Protein AF-A0A2M7KJ02-F1 (afdb_monomer)

Solvent-accessible surface area (backbone atoms only — not comparable to full-atom values): 14820 Å² total; per-residue (Å²): 145,83,89,90,84,85,88,83,85,82,84,80,84,80,79,87,80,79,81,78,66,87,61,69,80,56,59,60,41,65,36,16,10,30,28,41,65,51,100,76,66,34,36,31,39,36,6,25,38,42,59,30,32,36,27,66,93,54,34,72,84,46,53,96,39,59,76,37,46,28,24,31,36,28,73,34,45,45,47,73,47,88,74,60,51,22,19,35,69,39,68,44,86,72,50,67,31,52,75,44,65,95,39,89,84,61,70,60,80,44,54,47,41,44,48,40,76,58,56,56,75,68,32,60,35,27,36,36,39,35,44,32,25,75,31,92,55,72,44,66,46,54,26,54,35,35,9,57,34,31,34,32,64,38,93,64,82,64,54,99,69,48,38,46,75,47,48,44,48,71,78,37,61,68,47,30,32,26,37,80,89,76,76,39,58,40,29,61,52,74,54,72,57,96,92,40,61,36,35,40,35,44,46,76,92,59,39,50,58,68,56,51,76,28,46,53,72,32,70,50,78,48,55,39,38,47,49,55,60,60,46,48,38,39,34,38,40,15,33,44,33,31,52,78,26,14,36,46,44,61,29,49,72,35,39,32,36,29,38,93,84,46,24,17,36,79,43,81,75,74,83,126

Secondary structure (DSSP, 8-state):
---SSSSSSSSSSSSS-----------SEEEEEEEEE-TT--EEEEETTEEEEE-TTTGGGGGGGTT-EEEEEEEEEE-SSSSS-EEEEEEEEEEEPPP-TT-TT---TTEEEEEEE-S-TTSPPEEEEEEEE-SSS-EEEETTSEEEEEEEE--SPPPTT-S--SSEEEEE-S--SEETTTTEE--EEEEEETTEEEEEE--GGGPPPSEEEE-TT-EEEEEEEEE--SEEEEEEEEEE--TTT--EEEPPPEEEEE-TTS-EEE------

Mean predicted aligned error: 7.29 Å

Sequence (272 aa):
MRNYRRILTATLALGAAATLSYAGLRGPGKCCGVVIFDRWDACLLYSGVYVMYVSEGIKDALRDHAGEAVQIDATEVYQPLNPGEGLIKRFTYLGPAPAAANRDYLRLTGLTITCRAAFEDGARPAVLLEVANTDDSETEVFTEELAPTLLTRDATPPSPTACWDGPSYALITRQGFWNGADESPRWQGKGVANGKTFSWTLGQENALPRSFRLKPGEQRQVRLHFDLPPGEYDFLCGYGGGCHEGTCVPSNLVAFDVDEAARGKATPNRRA

pLDDT: mean 88.33, std 16.18, range [34.59, 98.5]

Radius of gyration: 20.37 Å; Cα contacts (8 Å, |Δi|>4): 696; chains: 1; bounding box: 53×76×46 Å

Nearest PDB structures (foldseek):
  6ezs-assembly1_A  TM=4.050E-01  e=7.858E-03  Vibrio harveyi
  6ezt-assembly1_A  TM=3.907E-01  e=1.029E-02  Vibrio harveyi
  4jo5-assembly1_A  TM=2.989E-01  e=1.421E-02  Acetivibrio thermocellus YS
  3zqx-assembly1_A  TM=4.508E-01  e=6.875E-01  Acetivibrio thermocellus
  4c8x-assembly4_D  TM=4.630E-01  e=1.813E+00  Acetivibrio thermocellus ATCC 27405

Structure (mmCIF, N/CA/C/O backbone):
data_AF-A0A2M7KJ02-F1
#
_entry.id   AF-A0A2M7KJ02-F1
#
loop_
_atom_site.group_PDB
_atom_site.id
_atom_site.type_symbol
_atom_site.label_atom_id
_atom_site.label_alt_id
_atom_site.label_comp_id
_atom_site.label_asym_id
_atom_site.label_entity_id
_atom_site.label_seq_id
_atom_site.pdbx_PDB_ins_code
_atom_site.Cartn_x
_atom_site.Cartn_y
_atom_site.Cartn_z
_atom_site.occupancy
_atom_site.B_iso_or_equiv
_atom_site.auth_seq_id
_atom_site.auth_comp_id
_atom_site.auth_asym_id
_atom_site.auth_atom_id
_atom_site.pdbx_PDB_model_num
ATOM 1 N N . MET A 1 1 ? 30.962 57.636 2.009 1.00 50.47 1 MET A N 1
ATOM 2 C CA . MET A 1 1 ? 30.063 56.605 1.432 1.00 50.47 1 MET A CA 1
ATOM 3 C C . MET A 1 1 ? 30.845 55.374 0.960 1.00 50.47 1 MET A C 1
ATOM 5 O O . MET A 1 1 ? 30.920 55.073 -0.221 1.00 50.47 1 MET A O 1
ATOM 9 N N . ARG A 1 2 ? 31.459 54.655 1.896 1.00 48.91 2 ARG A N 1
ATOM 10 C CA . ARG A 1 2 ? 32.131 53.356 1.734 1.00 48.91 2 ARG A CA 1
ATOM 11 C C . ARG A 1 2 ? 31.996 52.748 3.127 1.00 48.91 2 ARG A C 1
ATOM 13 O O . ARG A 1 2 ? 32.402 53.451 4.040 1.00 48.91 2 ARG A O 1
ATOM 20 N N . ASN A 1 3 ? 31.327 51.597 3.277 1.00 49.94 3 ASN A N 1
ATOM 21 C CA . ASN A 1 3 ? 31.172 50.764 4.503 1.00 49.94 3 ASN A CA 1
ATOM 22 C C . ASN A 1 3 ? 29.749 50.201 4.751 1.00 49.94 3 ASN A C 1
ATOM 24 O O . ASN A 1 3 ? 29.427 49.863 5.878 1.00 49.94 3 ASN A O 1
ATOM 28 N N . TYR A 1 4 ? 28.908 50.016 3.723 1.00 48.34 4 TYR A N 1
ATOM 29 C CA . TYR A 1 4 ? 27.593 49.346 3.872 1.00 48.34 4 TYR A CA 1
ATOM 30 C C . TYR A 1 4 ? 27.396 48.130 2.943 1.00 48.34 4 TYR A C 1
ATOM 32 O O . TYR A 1 4 ? 26.281 47.802 2.559 1.00 48.34 4 TYR A O 1
ATOM 40 N N . ARG A 1 5 ? 28.477 47.449 2.535 1.00 46.25 5 ARG A N 1
ATOM 41 C CA . ARG A 1 5 ? 28.403 46.317 1.579 1.00 46.25 5 ARG A CA 1
ATOM 42 C C . ARG A 1 5 ? 29.083 45.019 2.033 1.00 46.25 5 ARG A C 1
ATOM 44 O O . ARG A 1 5 ? 29.352 44.161 1.206 1.00 46.25 5 ARG A O 1
ATOM 51 N N . ARG A 1 6 ? 29.373 44.857 3.328 1.00 45.88 6 ARG A N 1
ATOM 52 C CA . ARG A 1 6 ? 30.058 43.654 3.856 1.00 45.88 6 ARG A CA 1
ATOM 53 C C . ARG A 1 6 ? 29.366 42.982 5.051 1.00 45.88 6 ARG A C 1
ATOM 55 O O . ARG A 1 6 ? 30.007 42.226 5.763 1.00 45.88 6 ARG A O 1
ATOM 62 N N . ILE A 1 7 ? 28.069 43.227 5.257 1.00 48.44 7 ILE A N 1
ATOM 63 C CA . ILE A 1 7 ? 27.270 42.580 6.322 1.00 48.44 7 ILE A CA 1
ATOM 64 C C . ILE A 1 7 ? 25.958 42.021 5.742 1.00 48.44 7 ILE A C 1
ATOM 66 O O . ILE A 1 7 ? 24.893 42.154 6.325 1.00 48.44 7 ILE A O 1
ATOM 70 N N . LEU A 1 8 ? 26.004 41.444 4.538 1.00 45.75 8 LEU A N 1
ATOM 71 C CA . LEU A 1 8 ? 24.824 40.802 3.936 1.00 45.75 8 LEU A CA 1
ATOM 72 C C . LEU A 1 8 ? 25.158 39.471 3.248 1.00 45.75 8 LEU A C 1
ATOM 74 O O . LEU A 1 8 ? 24.491 39.054 2.310 1.00 45.75 8 LEU A O 1
ATOM 78 N N . THR A 1 9 ? 26.233 38.813 3.684 1.00 44.53 9 THR A N 1
ATOM 79 C CA . THR A 1 9 ? 26.714 37.553 3.084 1.00 44.53 9 THR A CA 1
ATOM 80 C C . THR A 1 9 ? 27.147 36.543 4.150 1.00 44.53 9 THR A C 1
ATOM 82 O O . THR A 1 9 ? 28.012 35.712 3.910 1.00 44.53 9 THR A O 1
ATOM 85 N N . ALA A 1 10 ? 26.563 36.628 5.350 1.00 42.44 10 ALA A N 1
ATOM 86 C CA . ALA A 1 10 ? 26.810 35.687 6.448 1.00 42.44 10 ALA A CA 1
ATOM 87 C C . ALA A 1 10 ? 25.532 35.341 7.242 1.00 42.44 10 ALA A C 1
ATOM 89 O O . ALA A 1 10 ? 25.601 34.922 8.391 1.00 42.44 10 ALA A O 1
ATOM 90 N N . THR A 1 11 ? 24.354 35.514 6.633 1.00 41.84 11 THR A N 1
ATOM 91 C CA . THR A 1 11 ? 23.051 35.149 7.232 1.00 41.84 11 THR A CA 1
ATOM 92 C C . THR A 1 11 ? 22.171 34.388 6.236 1.00 41.84 11 THR A C 1
ATOM 94 O O . THR A 1 11 ? 20.953 34.411 6.322 1.00 41.84 11 THR A O 1
ATOM 97 N N . LEU A 1 12 ? 22.796 33.723 5.256 1.00 40.91 12 LEU A N 1
ATOM 98 C CA . LEU A 1 12 ? 22.116 32.873 4.269 1.00 40.91 12 LEU A CA 1
ATOM 99 C C . LEU A 1 12 ? 22.654 31.430 4.253 1.00 40.91 12 LEU A C 1
ATOM 101 O O . LEU A 1 12 ? 22.382 30.681 3.324 1.00 40.91 12 LEU A O 1
ATOM 105 N N . ALA A 1 13 ? 23.430 31.044 5.271 1.00 40.72 13 ALA A N 1
ATOM 106 C CA . ALA A 1 13 ? 24.038 29.713 5.389 1.00 40.72 13 ALA A CA 1
ATOM 107 C C . ALA A 1 13 ? 23.508 28.896 6.589 1.00 40.72 13 ALA A C 1
ATOM 109 O O . ALA A 1 13 ? 24.003 27.808 6.850 1.00 40.72 13 ALA A O 1
ATOM 110 N N . LEU A 1 14 ? 22.493 29.398 7.306 1.00 39.47 14 LEU A N 1
ATOM 111 C CA . LEU A 1 14 ? 21.877 28.736 8.471 1.00 39.47 14 LEU A CA 1
ATOM 112 C C . LEU A 1 14 ? 20.349 28.562 8.336 1.00 39.47 14 LEU A C 1
ATOM 114 O O . LEU A 1 14 ? 19.644 28.441 9.328 1.00 39.47 14 LEU A O 1
ATOM 118 N N . GLY A 1 15 ? 19.826 28.560 7.107 1.00 34.84 15 GLY A N 1
ATOM 119 C CA . GLY A 1 15 ? 18.400 28.326 6.823 1.00 34.84 15 GLY A CA 1
ATOM 120 C C . GLY A 1 15 ? 18.090 26.966 6.189 1.00 34.84 15 GLY A C 1
ATOM 121 O O . GLY A 1 15 ? 16.947 26.717 5.832 1.00 34.84 15 GLY A O 1
ATOM 122 N N . ALA A 1 16 ? 19.092 26.099 6.016 1.00 38.03 16 ALA A N 1
ATOM 123 C CA . ALA A 1 16 ? 18.953 24.789 5.368 1.00 38.03 16 ALA A CA 1
ATOM 124 C C . ALA A 1 16 ? 18.984 23.619 6.370 1.00 38.03 16 ALA A C 1
ATOM 126 O O . ALA A 1 16 ? 19.364 22.505 6.024 1.00 38.03 16 ALA A O 1
ATOM 127 N N . ALA A 1 17 ? 18.611 23.871 7.625 1.00 44.12 17 ALA A N 1
ATOM 128 C CA . ALA A 1 17 ? 18.499 22.853 8.659 1.00 44.12 17 ALA A CA 1
ATOM 129 C C . ALA A 1 17 ? 17.119 22.952 9.314 1.00 44.12 17 ALA A C 1
ATOM 131 O O . ALA A 1 17 ? 16.967 23.656 10.304 1.00 44.12 17 ALA A O 1
ATOM 132 N N . ALA A 1 18 ? 16.127 22.297 8.703 1.00 37.69 18 ALA A N 1
ATOM 133 C CA . ALA A 1 18 ? 15.008 21.612 9.366 1.00 37.69 18 ALA A CA 1
ATOM 134 C C . ALA A 1 18 ? 13.878 21.318 8.365 1.00 37.69 18 ALA A C 1
ATOM 136 O O . ALA A 1 18 ? 12.770 21.827 8.477 1.00 37.69 18 ALA A O 1
ATOM 137 N N . THR A 1 19 ? 14.129 20.426 7.412 1.00 35.59 19 THR A N 1
ATOM 138 C CA . THR A 1 19 ? 13.086 19.478 7.006 1.00 35.59 19 THR A CA 1
ATOM 139 C C . THR A 1 19 ? 13.564 18.096 7.420 1.00 35.59 19 THR A C 1
ATOM 141 O O . THR A 1 19 ? 13.889 17.241 6.603 1.00 35.59 19 THR A O 1
ATOM 144 N N . LEU A 1 20 ? 13.642 17.874 8.737 1.00 34.59 20 LEU A N 1
ATOM 145 C CA . LEU A 1 20 ? 13.672 16.521 9.288 1.00 34.59 20 LEU A CA 1
ATOM 146 C C . LEU A 1 20 ? 12.288 15.902 9.047 1.00 34.59 20 LEU A C 1
ATOM 148 O O . LEU A 1 20 ? 11.501 15.707 9.964 1.00 34.59 20 LEU A O 1
ATOM 152 N N . SER A 1 21 ? 11.981 15.588 7.788 1.00 36.78 21 SER A N 1
ATOM 153 C CA . SER A 1 21 ? 11.202 14.383 7.545 1.00 36.78 21 SER A CA 1
ATOM 154 C C . SER A 1 21 ? 12.022 13.274 8.191 1.00 36.78 21 SER A C 1
ATOM 156 O O . SER A 1 21 ? 13.203 13.142 7.864 1.00 36.78 21 SER A O 1
ATOM 158 N N . TYR A 1 22 ? 11.455 12.547 9.153 1.00 40.25 22 TYR A N 1
ATOM 159 C CA . TYR A 1 22 ? 12.058 11.341 9.717 1.00 40.25 22 TYR A CA 1
ATOM 160 C C . TYR A 1 22 ? 12.188 10.298 8.592 1.00 40.25 22 TYR A C 1
ATOM 162 O O . TYR A 1 22 ? 11.416 9.353 8.471 1.00 40.25 22 TYR A O 1
ATOM 170 N N . ALA A 1 23 ? 13.158 10.503 7.704 1.00 47.31 23 ALA A N 1
ATOM 171 C CA . ALA A 1 23 ? 13.601 9.560 6.702 1.00 47.31 23 ALA A CA 1
ATOM 172 C C . ALA A 1 23 ? 14.439 8.520 7.446 1.00 47.31 23 ALA A C 1
ATOM 174 O O . ALA A 1 23 ? 15.670 8.576 7.463 1.00 47.31 23 ALA A O 1
ATOM 175 N N . GLY A 1 24 ? 13.745 7.637 8.168 1.00 59.75 24 GLY A N 1
ATOM 176 C CA . GLY A 1 24 ? 14.374 6.541 8.885 1.00 59.75 24 GLY A CA 1
ATOM 177 C C . GLY A 1 24 ? 15.156 5.686 7.896 1.00 59.75 24 GLY A C 1
ATOM 178 O O . GLY A 1 24 ? 14.569 5.129 6.962 1.00 59.75 24 GLY A O 1
ATOM 179 N N . LEU A 1 25 ? 16.474 5.612 8.100 1.00 68.62 25 LEU A N 1
ATOM 180 C CA . LEU A 1 25 ? 17.336 4.627 7.454 1.00 68.62 25 LEU A CA 1
ATOM 181 C C . LEU A 1 25 ? 16.697 3.249 7.631 1.00 68.62 25 LEU A C 1
ATOM 183 O O . LEU A 1 25 ? 16.429 2.821 8.753 1.00 68.62 25 LEU A O 1
ATOM 187 N N . ARG A 1 26 ? 16.437 2.566 6.517 1.00 81.44 26 ARG A N 1
ATOM 188 C CA . ARG A 1 26 ? 15.981 1.179 6.523 1.00 81.44 26 ARG A CA 1
ATOM 189 C C . ARG A 1 26 ? 17.224 0.317 6.598 1.00 81.44 26 ARG A C 1
ATOM 191 O O . ARG A 1 26 ? 17.904 0.097 5.602 1.00 81.44 26 ARG A O 1
ATOM 198 N N . GLY A 1 27 ? 17.549 -0.084 7.818 1.00 86.00 27 GLY A N 1
ATOM 199 C CA . GLY A 1 27 ? 18.689 -0.933 8.120 1.00 86.00 27 GLY A CA 1
ATOM 200 C C . GLY A 1 27 ? 18.265 -2.256 8.748 1.00 86.00 27 GLY A C 1
ATOM 201 O O . GLY A 1 27 ? 17.071 -2.499 8.942 1.00 86.00 27 GLY A O 1
ATOM 202 N N . PRO A 1 28 ? 19.247 -3.106 9.075 1.00 94.25 28 PRO A N 1
ATOM 203 C CA . PRO A 1 28 ? 19.011 -4.311 9.848 1.00 94.25 28 PRO A CA 1
ATOM 204 C C . PRO A 1 28 ? 18.292 -4.039 11.177 1.00 94.25 28 PRO A C 1
ATOM 206 O O . PRO A 1 28 ? 18.483 -2.992 11.801 1.00 94.25 28 PRO A O 1
ATOM 209 N N . GLY A 1 29 ? 17.504 -5.012 11.621 1.00 94.25 29 GLY A N 1
ATOM 210 C CA . GLY A 1 29 ? 16.770 -5.006 12.877 1.00 94.25 29 GLY A CA 1
ATOM 211 C C . GLY A 1 29 ? 15.338 -5.516 12.735 1.00 94.25 29 GLY A C 1
ATOM 212 O O . GLY A 1 29 ? 14.893 -5.969 11.676 1.00 94.25 29 GLY A O 1
ATOM 213 N N . LYS A 1 30 ? 14.583 -5.405 13.831 1.00 94.19 30 LYS A N 1
ATOM 214 C CA . LYS A 1 30 ? 13.204 -5.891 13.898 1.00 94.19 30 LYS A CA 1
ATOM 215 C C . LYS A 1 30 ? 12.287 -5.090 12.984 1.00 94.19 30 LYS A C 1
ATOM 217 O O . LYS A 1 30 ? 12.175 -3.874 13.138 1.00 94.19 30 LYS A O 1
ATOM 222 N N . CYS A 1 31 ? 11.597 -5.789 12.094 1.00 93.44 31 CYS A N 1
ATOM 223 C CA . CYS A 1 31 ? 10.620 -5.227 11.176 1.00 93.44 31 CYS A CA 1
ATOM 224 C C . CYS A 1 31 ? 9.258 -5.903 11.372 1.00 93.44 31 CYS A C 1
ATOM 226 O O . CYS A 1 31 ? 9.198 -7.113 11.580 1.00 93.44 31 CYS A O 1
ATOM 228 N N . CYS A 1 32 ? 8.178 -5.128 11.308 1.00 93.75 32 CYS A N 1
ATOM 229 C CA . CYS A 1 32 ? 6.802 -5.604 11.401 1.00 93.75 32 CYS A CA 1
ATOM 230 C C . CYS A 1 32 ? 6.008 -5.182 10.165 1.00 93.75 32 CYS A C 1
ATOM 232 O O . CYS A 1 32 ? 6.1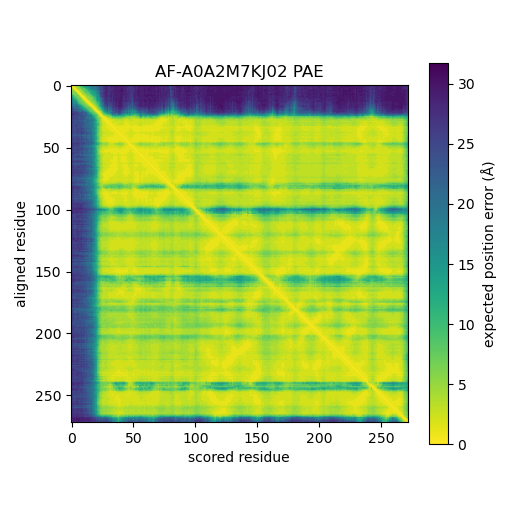82 -4.075 9.646 1.00 93.75 32 CYS A O 1
ATOM 234 N N . GLY A 1 33 ? 5.105 -6.051 9.729 1.00 94.62 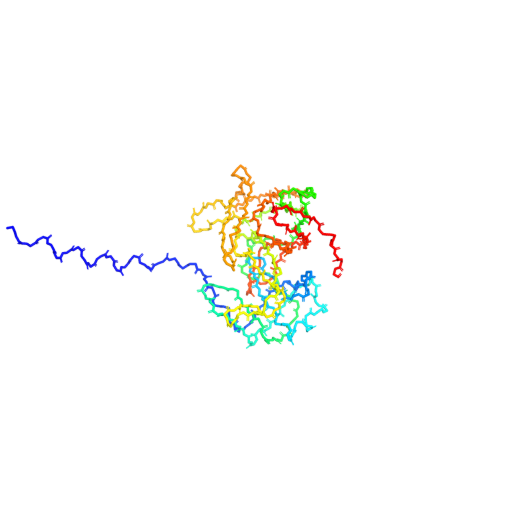33 GLY A N 1
ATOM 235 C CA . GLY A 1 33 ? 4.166 -5.756 8.658 1.00 94.62 33 GLY A CA 1
ATOM 236 C C . GLY A 1 33 ? 3.317 -6.964 8.302 1.00 94.62 33 GLY A C 1
ATOM 237 O O . GLY A 1 33 ? 3.557 -8.069 8.786 1.00 94.62 33 GLY A O 1
ATOM 238 N N . VAL A 1 34 ? 2.319 -6.741 7.459 1.00 96.38 34 VAL A N 1
ATOM 239 C CA . VAL A 1 34 ? 1.531 -7.806 6.851 1.00 96.38 34 VAL A CA 1
ATOM 240 C C . VAL A 1 34 ? 2.277 -8.349 5.643 1.00 96.38 34 VAL A C 1
ATOM 242 O O . VAL A 1 34 ? 2.724 -7.575 4.795 1.00 96.38 34 VAL A O 1
ATOM 245 N N . VAL A 1 35 ? 2.427 -9.669 5.569 1.00 97.81 35 VAL A N 1
ATOM 246 C CA . VAL A 1 35 ? 3.019 -10.325 4.401 1.00 97.81 35 VAL A CA 1
ATOM 247 C C . VAL A 1 35 ? 2.021 -10.262 3.253 1.00 97.81 35 VAL A C 1
ATOM 249 O O . VAL A 1 35 ? 0.924 -10.809 3.342 1.00 97.81 35 VAL A O 1
ATOM 252 N N . ILE A 1 36 ? 2.392 -9.606 2.161 1.00 97.56 36 ILE A N 1
ATOM 253 C CA . ILE A 1 36 ? 1.557 -9.484 0.967 1.00 97.56 36 ILE A CA 1
ATOM 254 C C . ILE A 1 36 ? 2.326 -10.054 -0.214 1.00 97.56 36 ILE A C 1
ATOM 256 O O . ILE A 1 36 ? 3.427 -9.599 -0.513 1.00 97.56 36 ILE A O 1
ATOM 260 N N . PHE A 1 37 ? 1.720 -11.025 -0.892 1.00 97.75 37 PHE A N 1
ATOM 261 C CA . PHE A 1 37 ? 2.131 -11.439 -2.228 1.00 97.75 37 PHE A CA 1
ATOM 262 C C . PHE A 1 37 ? 1.225 -10.737 -3.235 1.00 97.75 37 PHE A C 1
ATOM 264 O O . PHE A 1 37 ? -0.000 -10.837 -3.134 1.00 97.75 37 PHE A O 1
ATOM 271 N N . ASP A 1 38 ? 1.817 -9.996 -4.164 1.00 96.56 38 ASP A N 1
ATOM 272 C CA . ASP A 1 38 ? 1.060 -9.326 -5.221 1.00 96.56 38 ASP A CA 1
ATOM 273 C C . ASP A 1 38 ? 0.713 -10.275 -6.383 1.00 96.56 38 ASP A C 1
ATOM 275 O O . ASP A 1 38 ? 1.077 -11.456 -6.391 1.00 96.56 38 ASP A O 1
ATOM 279 N N . ARG A 1 39 ? -0.002 -9.773 -7.398 1.00 95.88 39 ARG A N 1
ATOM 280 C CA . ARG A 1 39 ? -0.412 -10.572 -8.568 1.00 95.88 39 ARG A CA 1
ATOM 281 C C . ARG A 1 39 ? 0.745 -11.157 -9.384 1.00 95.88 39 ARG A C 1
ATOM 283 O O . ARG A 1 39 ? 0.500 -12.043 -10.208 1.00 95.88 39 ARG A O 1
ATOM 290 N N . TRP A 1 40 ? 1.966 -10.652 -9.214 1.00 96.31 40 TRP A N 1
ATOM 291 C CA . TRP A 1 40 ? 3.166 -11.149 -9.888 1.00 96.31 40 TRP A CA 1
ATOM 292 C C . TRP A 1 40 ? 4.035 -12.005 -8.972 1.00 96.31 40 TRP A C 1
ATOM 294 O O . TRP A 1 40 ? 5.130 -12.379 -9.380 1.00 96.31 40 TRP A O 1
ATOM 304 N N . ASP A 1 41 ? 3.529 -12.365 -7.791 1.00 96.56 41 ASP A N 1
ATOM 305 C CA . ASP A 1 41 ? 4.215 -13.173 -6.788 1.00 96.56 41 ASP A CA 1
ATOM 306 C C . ASP A 1 41 ? 5.362 -12.447 -6.063 1.00 96.56 41 ASP A C 1
ATOM 308 O O . ASP A 1 41 ? 6.126 -13.090 -5.345 1.00 96.56 41 ASP A O 1
ATOM 312 N N . ALA A 1 42 ? 5.498 -11.123 -6.201 1.00 97.06 42 ALA A N 1
ATOM 313 C CA . ALA A 1 42 ? 6.474 -10.379 -5.408 1.00 97.06 42 ALA A CA 1
ATOM 314 C C . ALA A 1 42 ? 6.013 -10.319 -3.947 1.00 97.06 42 ALA A C 1
ATOM 316 O O . ALA A 1 42 ? 4.829 -10.115 -3.671 1.00 97.06 42 ALA A O 1
ATOM 317 N N . CYS A 1 43 ? 6.946 -10.471 -3.007 1.00 98.06 43 CYS A N 1
ATOM 318 C CA . CYS A 1 43 ? 6.638 -10.451 -1.581 1.00 98.06 43 CYS A CA 1
ATOM 319 C C . CYS A 1 43 ? 6.981 -9.103 -0.948 1.00 98.06 43 CYS A C 1
ATOM 321 O O . CYS A 1 43 ? 8.107 -8.607 -1.035 1.00 98.06 43 CYS A O 1
ATOM 323 N N . LEU A 1 44 ? 6.012 -8.548 -0.231 1.00 97.31 44 LEU A N 1
ATOM 324 C CA . LEU A 1 44 ? 6.120 -7.304 0.511 1.00 97.31 44 LEU A CA 1
ATOM 325 C C . LEU A 1 44 ? 5.873 -7.572 1.992 1.00 97.31 44 LEU A C 1
ATOM 327 O O . LEU A 1 44 ? 4.925 -8.261 2.362 1.00 97.31 44 LEU A O 1
ATOM 331 N N . LEU A 1 45 ? 6.681 -6.957 2.848 1.00 96.88 45 LEU A N 1
ATOM 332 C CA . LEU A 1 45 ? 6.324 -6.730 4.240 1.00 96.88 45 LEU A CA 1
ATOM 333 C C . LEU A 1 45 ? 5.691 -5.335 4.329 1.00 96.88 45 LEU A C 1
ATOM 335 O O . LEU A 1 45 ? 6.381 -4.310 4.343 1.00 96.88 45 LEU A O 1
ATOM 339 N N . TYR A 1 46 ? 4.362 -5.307 4.309 1.00 95.62 46 TYR A N 1
ATOM 340 C CA . TYR A 1 46 ? 3.556 -4.096 4.206 1.00 95.62 46 TYR A CA 1
ATOM 341 C C . TYR A 1 46 ? 3.233 -3.516 5.582 1.00 95.62 46 TYR A C 1
ATOM 343 O O . TYR A 1 46 ? 2.720 -4.214 6.451 1.00 95.62 46 TYR A O 1
ATOM 351 N N . SER A 1 47 ? 3.512 -2.235 5.804 1.00 91.31 47 SER A N 1
ATOM 352 C CA . SER A 1 47 ? 3.362 -1.606 7.120 1.00 91.31 47 SER A CA 1
ATOM 353 C C . SER A 1 47 ? 2.667 -0.253 6.997 1.00 91.31 47 SER A C 1
ATOM 355 O O . SER A 1 47 ? 3.247 0.799 7.276 1.00 91.31 47 SER A O 1
ATOM 357 N N . GLY A 1 48 ? 1.434 -0.301 6.487 1.00 87.25 48 GLY A N 1
ATOM 358 C CA . GLY A 1 48 ? 0.571 0.852 6.244 1.00 87.25 48 GLY A CA 1
ATOM 359 C C . GLY A 1 48 ? 1.164 1.836 5.243 1.00 87.25 48 GLY A C 1
ATOM 360 O O . GLY A 1 48 ? 1.059 1.650 4.035 1.00 87.25 48 GLY A O 1
ATOM 361 N N . VAL A 1 49 ? 1.816 2.885 5.740 1.00 86.44 49 VAL A N 1
ATOM 362 C CA . VAL A 1 49 ? 2.422 3.924 4.891 1.00 86.44 49 VAL A CA 1
ATOM 363 C C . VAL A 1 49 ? 3.770 3.521 4.276 1.00 86.44 49 VAL A C 1
ATOM 365 O O . VAL A 1 49 ? 4.302 4.255 3.441 1.00 86.44 49 VAL A O 1
ATOM 368 N N . TYR A 1 50 ? 4.332 2.374 4.669 1.00 89.69 50 TYR A N 1
ATOM 369 C CA . TYR A 1 50 ? 5.636 1.896 4.206 1.00 89.69 50 TYR A CA 1
ATOM 370 C C . TYR A 1 50 ? 5.579 0.511 3.571 1.00 89.69 50 TYR A C 1
ATOM 372 O O . TYR A 1 50 ? 4.837 -0.365 4.017 1.00 89.69 50 TYR A O 1
ATOM 380 N N . VAL A 1 51 ? 6.472 0.292 2.604 1.00 93.19 51 VAL A N 1
ATOM 381 C CA . VAL A 1 51 ? 6.669 -0.994 1.934 1.00 93.19 51 VAL A CA 1
ATOM 382 C C . VAL A 1 51 ? 8.119 -1.433 2.116 1.00 93.19 51 VAL A C 1
ATOM 384 O O . VAL A 1 51 ? 9.045 -0.692 1.800 1.00 93.19 51 VAL A O 1
ATOM 387 N N . MET A 1 52 ? 8.338 -2.644 2.617 1.00 95.69 52 MET A N 1
ATOM 388 C CA . MET A 1 52 ? 9.644 -3.299 2.545 1.00 95.69 52 MET A CA 1
ATOM 389 C C . MET A 1 52 ? 9.536 -4.466 1.573 1.00 95.69 52 MET A C 1
ATOM 391 O O . MET A 1 52 ? 8.675 -5.325 1.743 1.00 95.69 52 MET A O 1
ATOM 395 N N . TYR A 1 53 ? 10.398 -4.509 0.565 1.00 97.12 53 TYR A N 1
ATOM 396 C CA . TYR A 1 53 ? 10.467 -5.657 -0.332 1.00 97.12 53 TYR A CA 1
ATOM 397 C C . TYR A 1 53 ? 11.158 -6.809 0.380 1.00 97.12 53 TYR A C 1
ATOM 399 O O . TYR A 1 53 ? 12.114 -6.598 1.129 1.00 97.12 53 TYR A O 1
ATOM 407 N N . VAL A 1 54 ? 10.703 -8.028 0.129 1.00 98.12 54 VAL A N 1
ATOM 408 C CA . VAL A 1 54 ? 11.394 -9.247 0.542 1.00 98.12 54 VAL A CA 1
ATOM 409 C C . VAL A 1 54 ? 11.996 -9.858 -0.710 1.00 98.12 54 VAL A C 1
ATOM 411 O O . VAL A 1 54 ? 11.288 -10.060 -1.691 1.00 98.12 54 VAL A O 1
ATOM 414 N N . SER A 1 55 ? 13.305 -10.105 -0.682 1.00 97.62 55 SER A N 1
ATOM 415 C CA . SER A 1 55 ? 14.031 -10.588 -1.854 1.00 97.62 55 SER A CA 1
ATOM 416 C C . SER A 1 55 ? 13.442 -11.888 -2.393 1.00 97.62 55 SER A C 1
ATOM 418 O O . SER A 1 55 ? 13.104 -12.793 -1.622 1.00 97.62 55 SER A O 1
ATOM 420 N N . GLU A 1 56 ? 13.386 -12.005 -3.720 1.00 97.31 56 GLU A N 1
ATOM 421 C CA . GLU A 1 56 ? 12.898 -13.209 -4.404 1.00 97.31 56 GLU A CA 1
ATOM 422 C C . GLU A 1 56 ? 13.624 -14.478 -3.943 1.00 97.31 56 GLU A C 1
ATOM 424 O O . GLU A 1 56 ? 13.024 -15.546 -3.873 1.00 97.31 56 GLU A O 1
ATOM 429 N N . GLY A 1 57 ? 14.902 -14.366 -3.565 1.00 97.56 57 GLY A N 1
ATOM 430 C CA . GLY A 1 57 ? 15.696 -15.498 -3.087 1.00 97.56 57 GLY A CA 1
ATOM 431 C C . GLY A 1 57 ? 15.298 -16.028 -1.705 1.00 97.56 57 GLY A C 1
ATOM 432 O O . GLY A 1 57 ? 15.788 -17.085 -1.311 1.00 97.56 57 GLY A O 1
ATOM 433 N N . ILE A 1 58 ? 14.456 -15.309 -0.953 1.00 98.25 58 ILE A N 1
ATOM 434 C CA . ILE A 1 58 ? 14.074 -15.676 0.422 1.00 98.25 58 ILE A CA 1
ATOM 435 C C . ILE A 1 58 ? 12.573 -15.562 0.721 1.00 98.25 58 ILE A C 1
ATOM 437 O O . ILE A 1 58 ? 12.154 -15.925 1.821 1.00 98.25 58 ILE A O 1
ATOM 441 N N . LYS A 1 59 ? 11.758 -15.048 -0.209 1.00 98.19 59 LYS A N 1
ATOM 442 C CA . LYS A 1 59 ? 10.331 -14.773 0.029 1.00 98.19 59 LYS A CA 1
ATOM 443 C C . LYS A 1 59 ? 9.520 -15.998 0.448 1.00 98.19 59 LYS A C 1
ATOM 445 O O . LYS A 1 59 ? 8.581 -15.862 1.228 1.00 98.19 59 LYS A O 1
ATOM 450 N N . ASP A 1 60 ? 9.908 -17.188 -0.011 1.00 98.50 60 ASP A N 1
ATOM 451 C CA . ASP A 1 60 ? 9.191 -18.431 0.286 1.00 98.50 60 ASP A CA 1
ATOM 452 C C . ASP A 1 60 ? 9.174 -18.753 1.785 1.00 98.50 60 ASP A C 1
ATOM 454 O O . ASP A 1 60 ? 8.231 -19.372 2.270 1.00 98.50 60 ASP A O 1
ATOM 458 N N . ALA A 1 61 ? 10.144 -18.247 2.555 1.00 98.19 61 ALA A N 1
ATOM 459 C CA . ALA A 1 61 ? 10.144 -18.364 4.012 1.00 98.19 61 ALA A CA 1
ATOM 460 C C . ALA A 1 61 ? 9.007 -17.575 4.700 1.00 98.19 61 ALA A C 1
ATOM 462 O O . ALA A 1 61 ? 8.786 -17.760 5.894 1.00 98.19 61 ALA A O 1
ATOM 463 N N . LEU A 1 62 ? 8.288 -16.708 3.976 1.00 98.38 62 LEU A N 1
ATOM 464 C CA . LEU A 1 62 ? 7.074 -16.028 4.446 1.00 98.38 62 LEU A CA 1
ATOM 465 C C . LEU A 1 62 ? 5.803 -16.518 3.747 1.00 98.38 62 LEU A C 1
ATOM 467 O O . LEU A 1 62 ? 4.732 -15.977 4.015 1.00 98.38 62 LEU A O 1
ATOM 471 N N . ARG A 1 63 ? 5.878 -17.515 2.855 1.00 97.88 63 ARG A N 1
ATOM 472 C CA . ARG A 1 63 ? 4.721 -17.907 2.038 1.00 97.88 63 ARG A CA 1
ATOM 473 C C . ARG A 1 63 ? 3.543 -18.379 2.879 1.00 97.88 63 ARG A C 1
ATOM 475 O O . ARG A 1 63 ? 2.418 -17.947 2.645 1.00 97.88 63 ARG A O 1
ATOM 482 N N . ASP A 1 64 ? 3.829 -19.187 3.892 1.00 98.06 64 ASP A N 1
ATOM 483 C CA . ASP A 1 64 ? 2.829 -19.719 4.824 1.00 98.06 64 ASP A CA 1
ATOM 484 C C . ASP A 1 64 ? 2.229 -18.641 5.744 1.00 98.06 64 ASP A C 1
ATOM 486 O O . ASP A 1 64 ? 1.278 -18.913 6.468 1.00 98.06 64 ASP A O 1
ATOM 490 N N . HIS A 1 65 ? 2.753 -17.413 5.691 1.00 98.06 65 HIS A N 1
ATOM 491 C CA . HIS A 1 65 ? 2.293 -16.259 6.460 1.00 98.06 65 HIS A CA 1
ATOM 492 C C . HIS A 1 65 ? 1.577 -15.212 5.596 1.00 98.06 65 HIS A C 1
ATOM 494 O O . HIS A 1 65 ? 1.366 -14.086 6.045 1.00 98.06 65 HIS A O 1
ATOM 500 N N . ALA A 1 66 ? 1.225 -15.531 4.345 1.00 97.56 66 ALA A N 1
ATOM 501 C CA . ALA A 1 66 ? 0.534 -14.599 3.458 1.00 97.56 66 ALA A CA 1
ATOM 502 C C . ALA A 1 66 ? -0.773 -14.072 4.088 1.00 97.56 66 ALA A C 1
ATOM 504 O O . ALA A 1 66 ? -1.639 -14.836 4.508 1.00 97.56 66 ALA A O 1
ATOM 505 N N . GLY A 1 67 ? -0.919 -12.747 4.137 1.00 96.06 67 GLY A N 1
ATOM 506 C CA . GLY A 1 67 ? -2.033 -12.051 4.785 1.00 96.06 67 GLY A CA 1
ATOM 507 C C . GLY A 1 67 ? -1.889 -11.879 6.301 1.00 96.06 67 GLY A C 1
ATOM 508 O O . GLY A 1 67 ? -2.710 -11.191 6.907 1.00 96.06 67 GLY A O 1
ATOM 509 N N . GLU A 1 68 ? -0.852 -12.444 6.924 1.00 96.62 68 GLU A N 1
ATOM 510 C CA . GLU A 1 68 ? -0.621 -12.352 8.365 1.00 96.62 68 GLU A CA 1
ATOM 511 C C . GLU A 1 68 ? 0.299 -11.182 8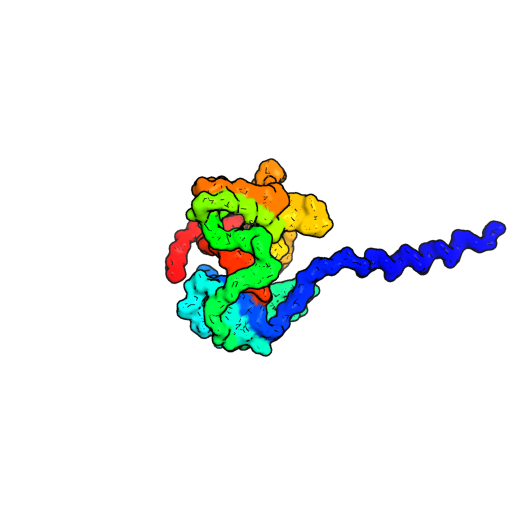.724 1.00 96.62 68 GLU A C 1
ATOM 513 O O . GLU A 1 68 ? 1.270 -10.881 8.025 1.00 96.62 68 GLU A O 1
ATOM 518 N N . ALA A 1 69 ? 0.019 -10.540 9.861 1.00 95.00 69 ALA A N 1
ATOM 519 C CA . ALA A 1 69 ? 0.918 -9.566 10.466 1.00 95.00 69 ALA A CA 1
ATOM 520 C C . ALA A 1 69 ? 2.043 -10.291 11.218 1.00 95.00 69 ALA A C 1
ATOM 522 O O . ALA A 1 69 ? 1.798 -10.962 12.223 1.00 95.00 69 ALA A O 1
ATOM 523 N N . VAL A 1 70 ? 3.283 -10.122 10.765 1.00 97.06 70 VAL A N 1
ATOM 524 C CA . VAL A 1 70 ? 4.461 -10.817 11.301 1.00 97.06 70 VAL A CA 1
ATOM 525 C C . VAL A 1 70 ? 5.513 -9.845 11.816 1.00 97.06 70 VAL A C 1
ATOM 527 O O . VAL A 1 70 ? 5.586 -8.689 11.389 1.00 97.06 70 VAL A O 1
ATOM 530 N N . GLN A 1 71 ? 6.360 -10.336 12.716 1.00 96.81 71 GLN A N 1
ATOM 531 C CA . GLN A 1 71 ? 7.620 -9.709 13.073 1.00 96.81 71 GLN A CA 1
ATOM 532 C C . GLN A 1 71 ? 8.781 -10.569 12.573 1.00 96.81 71 GLN A C 1
ATOM 534 O O . GLN A 1 71 ? 8.836 -11.778 12.800 1.00 96.81 71 GLN A O 1
ATOM 539 N N . ILE A 1 72 ? 9.747 -9.923 11.934 1.00 97.38 72 ILE A N 1
ATOM 540 C CA . ILE A 1 72 ? 11.003 -10.535 11.510 1.00 97.38 72 ILE A CA 1
ATOM 541 C C . ILE A 1 72 ? 12.183 -9.743 12.066 1.00 97.38 72 ILE A C 1
ATOM 543 O O . ILE A 1 72 ? 12.065 -8.550 12.335 1.00 97.38 72 ILE A O 1
ATOM 547 N N . ASP A 1 73 ? 13.332 -10.387 12.210 1.00 97.31 73 ASP A N 1
ATOM 548 C CA . ASP A 1 73 ? 14.616 -9.717 12.393 1.00 97.31 73 ASP A CA 1
ATOM 549 C C . ASP A 1 73 ? 15.332 -9.656 11.045 1.00 97.31 73 ASP A C 1
ATOM 551 O O . ASP A 1 73 ? 15.865 -10.665 10.580 1.00 97.31 73 ASP A O 1
ATOM 555 N N . ALA A 1 74 ? 15.296 -8.501 10.380 1.00 97.38 74 ALA A N 1
ATOM 556 C CA . ALA A 1 74 ? 15.980 -8.299 9.110 1.00 97.38 74 ALA A CA 1
ATOM 557 C C . ALA A 1 74 ? 17.485 -8.174 9.375 1.00 97.38 74 ALA A C 1
ATOM 559 O O . ALA A 1 74 ? 17.941 -7.197 9.955 1.00 97.38 74 ALA A O 1
ATOM 560 N N . THR A 1 75 ? 18.278 -9.155 8.956 1.00 97.25 75 THR A N 1
ATOM 561 C CA . THR A 1 75 ? 19.730 -9.173 9.217 1.00 97.25 75 THR A CA 1
ATOM 562 C C . THR A 1 75 ? 20.537 -8.559 8.078 1.00 97.25 75 THR A C 1
ATOM 564 O O . THR A 1 75 ? 21.679 -8.151 8.276 1.00 97.25 75 THR A O 1
ATOM 567 N N . GLU A 1 76 ? 19.932 -8.439 6.896 1.00 97.25 76 GLU A N 1
ATOM 568 C CA . GLU A 1 76 ? 20.518 -7.776 5.738 1.00 97.25 76 GLU A CA 1
ATOM 569 C C . GLU A 1 76 ? 19.436 -6.989 4.995 1.00 97.25 76 GLU A C 1
ATOM 571 O O . GLU A 1 76 ? 18.455 -7.563 4.515 1.00 97.25 76 GLU A O 1
ATOM 576 N N . VAL A 1 77 ? 19.622 -5.670 4.903 1.00 95.94 77 VAL A N 1
ATOM 577 C CA . VAL A 1 77 ? 18.710 -4.746 4.217 1.00 95.94 77 VAL A CA 1
ATOM 578 C C . VAL A 1 77 ? 19.506 -3.893 3.237 1.00 95.94 77 VAL A C 1
ATOM 580 O O . VAL A 1 77 ? 20.535 -3.322 3.595 1.00 95.94 77 VAL A O 1
ATOM 583 N N . TYR A 1 78 ? 19.021 -3.796 2.003 1.00 95.00 78 TYR A N 1
ATOM 584 C CA . TYR A 1 78 ? 19.574 -2.930 0.972 1.00 95.00 78 TYR A CA 1
ATOM 585 C C . TYR A 1 78 ? 18.655 -1.728 0.733 1.00 95.00 78 TYR A C 1
ATOM 587 O O . TYR A 1 78 ? 17.505 -1.890 0.332 1.00 95.00 78 TYR A O 1
ATOM 595 N N . GLN A 1 79 ? 19.170 -0.521 0.970 1.00 92.6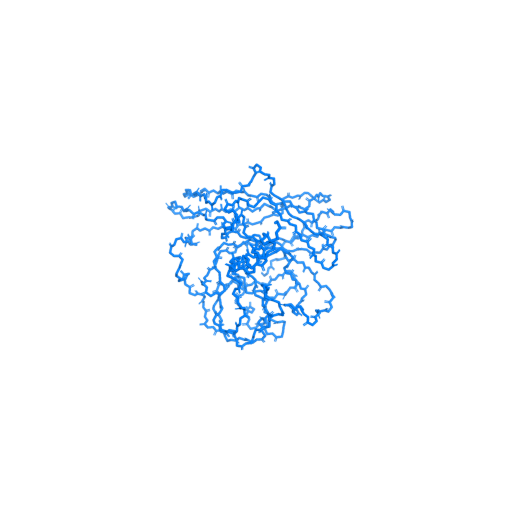2 79 GLN A N 1
ATOM 596 C CA . GLN A 1 79 ? 18.471 0.743 0.734 1.00 92.62 79 GLN A CA 1
ATOM 597 C C . GLN A 1 79 ? 19.399 1.682 -0.063 1.00 92.62 79 GLN A C 1
ATOM 599 O O . GLN A 1 79 ? 20.250 2.348 0.526 1.00 92.62 79 GLN A O 1
ATOM 604 N N . PRO A 1 80 ? 19.279 1.731 -1.400 1.00 88.25 80 PRO A N 1
ATOM 605 C CA . PRO A 1 80 ? 20.194 2.492 -2.256 1.00 88.25 80 PRO A CA 1
ATOM 606 C C . PRO A 1 80 ? 20.056 4.013 -2.116 1.00 88.25 80 PRO A C 1
ATOM 608 O O . PRO A 1 80 ? 21.015 4.742 -2.361 1.00 88.25 80 PRO A O 1
ATOM 611 N N . LEU A 1 81 ? 18.869 4.497 -1.746 1.00 84.38 81 LEU A N 1
ATOM 612 C CA . LEU A 1 81 ? 18.553 5.917 -1.613 1.00 84.38 81 LEU A CA 1
ATOM 613 C C . LEU A 1 81 ? 17.778 6.160 -0.315 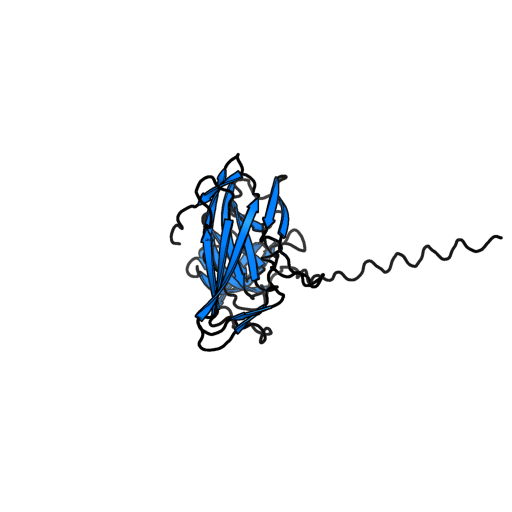1.00 84.38 81 LEU A C 1
ATOM 615 O O . LEU A 1 81 ? 16.854 5.412 0.004 1.00 84.38 81 LEU A O 1
ATOM 619 N N . ASN A 1 82 ? 18.131 7.225 0.409 1.00 79.25 82 ASN A N 1
ATOM 620 C CA . ASN A 1 82 ? 17.400 7.687 1.588 1.00 79.25 82 ASN A CA 1
ATOM 621 C C . ASN A 1 82 ? 16.873 9.120 1.360 1.00 79.25 82 ASN A C 1
ATOM 623 O O . ASN A 1 82 ? 17.685 9.996 1.052 1.00 79.25 82 ASN A O 1
ATOM 627 N N . PRO A 1 83 ? 15.566 9.395 1.541 1.00 77.12 83 PRO A N 1
ATOM 628 C CA . PRO A 1 83 ? 14.481 8.438 1.786 1.00 77.12 83 PRO A CA 1
ATOM 629 C C . PRO A 1 83 ? 14.249 7.489 0.603 1.00 77.12 83 PRO A C 1
ATOM 631 O O . PRO A 1 83 ? 14.378 7.876 -0.554 1.00 77.12 83 PRO A O 1
ATOM 634 N N . GLY A 1 84 ? 13.864 6.250 0.908 1.00 84.50 84 GLY A N 1
ATOM 635 C CA . GLY A 1 84 ? 13.524 5.225 -0.081 1.00 84.50 84 GLY A CA 1
ATOM 636 C C . GLY A 1 84 ? 13.091 3.922 0.585 1.00 84.50 84 GLY A C 1
ATOM 637 O O . GLY A 1 84 ? 13.278 3.758 1.796 1.00 84.50 84 GLY A O 1
ATOM 638 N N . GLU A 1 85 ? 12.480 3.018 -0.176 1.00 90.31 85 GLU A N 1
ATOM 639 C CA . GLU A 1 85 ? 12.122 1.679 0.311 1.00 90.31 85 GLU A CA 1
ATOM 640 C C . GLU A 1 85 ? 13.365 0.797 0.498 1.00 90.31 85 GLU A C 1
ATOM 642 O O . GLU A 1 85 ? 14.437 1.086 -0.040 1.00 90.31 85 GLU A O 1
ATOM 647 N N . GLY A 1 86 ? 13.232 -0.252 1.310 1.00 93.81 86 GLY A N 1
ATOM 648 C CA . GLY A 1 86 ? 14.303 -1.208 1.578 1.00 93.81 86 GLY A CA 1
ATOM 649 C C . GLY A 1 86 ? 13.989 -2.593 1.019 1.00 93.81 86 GLY A C 1
ATOM 650 O O . GLY A 1 86 ? 12.840 -3.027 1.055 1.00 93.81 86 GLY A O 1
ATOM 651 N N . LEU A 1 87 ? 15.029 -3.289 0.559 1.00 96.44 87 LEU A N 1
ATOM 652 C CA . LEU A 1 87 ? 15.003 -4.700 0.177 1.00 96.44 87 LEU A CA 1
ATOM 653 C C . LEU A 1 87 ? 15.585 -5.550 1.303 1.00 96.44 87 LEU A C 1
ATOM 655 O O . LEU A 1 87 ? 16.776 -5.458 1.601 1.00 96.44 87 LEU A O 1
ATOM 659 N N . ILE A 1 88 ? 14.766 -6.398 1.909 1.00 97.81 88 ILE A N 1
ATOM 660 C CA . ILE A 1 88 ? 15.186 -7.386 2.899 1.00 97.81 88 ILE A CA 1
ATOM 661 C C . ILE A 1 88 ? 15.795 -8.568 2.152 1.00 97.81 88 ILE A C 1
ATOM 663 O O . ILE A 1 88 ? 15.102 -9.289 1.438 1.00 97.81 88 ILE A O 1
ATOM 667 N N . LYS A 1 89 ? 17.104 -8.758 2.320 1.00 97.69 89 LYS A N 1
ATOM 668 C CA . LYS A 1 89 ? 17.872 -9.830 1.671 1.00 97.69 89 LYS A CA 1
ATOM 669 C C . LYS A 1 89 ? 18.058 -11.049 2.555 1.00 97.69 89 LYS A C 1
ATOM 671 O O . LYS A 1 89 ? 18.288 -12.139 2.040 1.00 97.69 89 LYS A O 1
ATOM 676 N N . ARG A 1 90 ? 17.963 -10.872 3.877 1.00 98.31 90 ARG A N 1
ATOM 677 C CA . ARG A 1 90 ? 18.015 -11.945 4.876 1.00 98.31 90 ARG A CA 1
ATOM 678 C C . ARG A 1 90 ? 17.215 -11.556 6.110 1.00 98.31 90 ARG A C 1
ATOM 680 O O . ARG A 1 90 ? 17.300 -10.413 6.564 1.00 98.31 90 ARG A O 1
ATOM 687 N N . PHE A 1 91 ? 16.496 -12.510 6.692 1.00 98.50 91 PHE A N 1
ATOM 688 C CA . PHE A 1 91 ? 15.798 -12.314 7.958 1.00 98.50 91 PHE A CA 1
ATOM 689 C C . PHE A 1 91 ? 15.657 -13.613 8.760 1.00 98.50 91 PHE A C 1
ATOM 691 O O . PHE A 1 91 ? 15.864 -14.704 8.232 1.00 98.50 91 PHE A O 1
ATOM 698 N N . THR A 1 92 ? 15.266 -13.469 10.025 1.00 98.44 92 THR A N 1
ATOM 699 C CA . THR A 1 92 ? 14.758 -14.552 10.879 1.00 98.44 92 THR A CA 1
ATOM 700 C C . THR A 1 92 ? 13.310 -14.253 11.252 1.00 98.44 92 THR A C 1
ATOM 702 O O . THR A 1 92 ? 13.011 -13.140 11.683 1.00 98.44 92 THR A O 1
ATOM 705 N N . TYR A 1 93 ? 12.403 -15.217 11.095 1.00 98.12 93 TYR A N 1
ATOM 706 C CA . TYR A 1 93 ? 11.020 -15.071 11.555 1.00 98.12 93 TYR A CA 1
ATOM 707 C C . TYR A 1 93 ? 10.964 -15.081 13.087 1.00 98.12 93 TYR A C 1
ATOM 709 O O . TYR A 1 93 ? 11.532 -15.974 13.716 1.00 98.12 93 TYR A O 1
ATOM 717 N N . LEU A 1 94 ? 10.302 -14.088 13.690 1.00 97.69 94 LEU A N 1
ATOM 718 C CA . LEU A 1 94 ? 10.189 -13.962 15.149 1.00 97.69 94 LEU A CA 1
ATOM 719 C C . LEU A 1 94 ? 8.799 -14.320 15.688 1.00 97.69 94 LEU A C 1
ATOM 721 O O . LEU A 1 94 ? 8.649 -14.441 16.903 1.00 97.69 94 LEU A O 1
ATOM 725 N N . GLY A 1 95 ? 7.797 -14.485 14.822 1.00 97.25 95 GLY A N 1
ATOM 726 C CA . GLY A 1 95 ? 6.410 -14.726 15.221 1.00 97.25 95 GLY A CA 1
ATOM 727 C C . GLY A 1 95 ? 5.434 -13.678 14.679 1.00 97.25 95 GLY A C 1
ATOM 728 O O . GLY A 1 95 ? 5.786 -12.885 13.800 1.00 97.25 95 GLY A O 1
ATOM 729 N N . PRO A 1 96 ? 4.202 -13.648 15.215 1.00 96.00 96 PRO A N 1
ATOM 730 C CA . PRO A 1 96 ? 3.229 -12.597 14.936 1.00 96.00 96 PRO A CA 1
ATOM 731 C C . PRO A 1 96 ? 3.757 -11.200 15.288 1.00 96.00 96 PRO A C 1
ATOM 733 O O . PRO A 1 96 ? 4.529 -11.032 16.236 1.00 96.00 96 PRO A O 1
ATOM 736 N N . ALA A 1 97 ? 3.314 -10.184 14.545 1.00 92.94 97 ALA A N 1
ATOM 737 C CA . ALA A 1 97 ? 3.628 -8.796 14.862 1.00 92.94 97 ALA A CA 1
ATOM 738 C C . ALA A 1 97 ? 3.092 -8.434 16.260 1.00 92.94 97 ALA A C 1
ATOM 740 O O . ALA A 1 97 ? 1.947 -8.770 16.581 1.00 92.94 97 ALA A O 1
ATOM 741 N N . PRO A 1 98 ? 3.868 -7.722 17.098 1.00 89.50 98 PRO A N 1
ATOM 742 C CA . PRO A 1 98 ? 3.334 -7.197 18.343 1.00 89.50 98 PRO A CA 1
ATOM 743 C C . PRO A 1 98 ? 2.218 -6.183 18.055 1.00 89.50 98 PRO A C 1
ATOM 745 O O . PRO A 1 98 ? 2.190 -5.534 17.002 1.00 89.50 98 PRO A O 1
ATOM 748 N N . ALA A 1 99 ? 1.326 -6.001 19.031 1.00 82.62 99 ALA A N 1
ATOM 749 C CA . ALA A 1 99 ? 0.430 -4.849 19.040 1.00 82.62 99 ALA A CA 1
ATOM 750 C C . ALA A 1 99 ? 1.252 -3.557 18.899 1.00 82.62 99 ALA A C 1
ATOM 752 O O . ALA A 1 99 ? 2.404 -3.508 19.340 1.00 82.62 99 ALA A O 1
ATOM 753 N N . ALA A 1 100 ? 0.676 -2.536 18.262 1.00 73.12 100 ALA A N 1
ATOM 754 C CA . ALA A 1 100 ? 1.385 -1.303 17.947 1.00 73.12 100 ALA A CA 1
ATOM 755 C C . ALA A 1 100 ? 1.849 -0.582 19.224 1.00 73.12 100 ALA A C 1
ATOM 757 O O . ALA A 1 100 ? 1.100 0.163 19.854 1.00 73.12 100 ALA A O 1
ATOM 758 N N . ALA A 1 101 ? 3.090 -0.840 19.638 1.00 62.53 101 ALA A N 1
ATOM 759 C CA . ALA A 1 101 ? 3.691 -0.203 20.795 1.00 62.53 101 ALA A CA 1
ATOM 760 C C . ALA A 1 101 ? 3.993 1.258 20.441 1.00 62.53 101 ALA A C 1
ATOM 762 O O . ALA A 1 101 ? 4.594 1.531 19.402 1.00 62.53 101 ALA A O 1
ATOM 763 N N . ASN A 1 102 ? 3.629 2.188 21.327 1.00 64.81 102 ASN A N 1
ATOM 764 C CA . ASN A 1 102 ? 3.839 3.639 21.188 1.00 64.81 102 ASN A CA 1
ATOM 765 C C . ASN A 1 102 ? 2.857 4.377 20.260 1.00 64.81 102 ASN A C 1
ATOM 767 O O . ASN A 1 102 ? 3.117 5.524 19.890 1.00 64.81 102 ASN A O 1
ATOM 771 N N . ARG A 1 103 ? 1.718 3.766 19.911 1.00 73.94 103 ARG A N 1
ATOM 772 C CA . ARG A 1 103 ? 0.651 4.423 19.137 1.00 73.94 103 ARG A CA 1
ATOM 773 C C . ARG A 1 103 ? -0.718 4.231 19.775 1.00 73.94 103 ARG A C 1
ATOM 775 O O . ARG A 1 103 ? -1.676 3.910 19.090 1.00 73.94 103 ARG A O 1
ATOM 782 N N . ASP A 1 104 ? -0.821 4.485 21.077 1.00 75.88 104 ASP A N 1
ATOM 783 C CA . ASP A 1 104 ? -2.075 4.340 21.839 1.00 75.88 104 ASP A CA 1
ATOM 784 C C . ASP A 1 104 ? -3.220 5.215 21.292 1.00 75.88 104 ASP A C 1
ATOM 786 O O . ASP A 1 104 ? -4.393 4.945 21.537 1.00 75.88 104 ASP A O 1
ATOM 790 N N . TYR A 1 105 ? -2.884 6.261 20.530 1.00 80.25 105 TYR A N 1
ATOM 791 C CA . TYR A 1 105 ? -3.856 7.099 19.831 1.00 80.25 105 TYR A CA 1
ATOM 792 C C . TYR A 1 105 ? -4.425 6.446 18.560 1.00 80.25 105 TYR A C 1
ATOM 794 O O . TYR A 1 105 ? -5.464 6.889 18.077 1.00 80.25 105 TYR A O 1
ATOM 802 N N . LEU A 1 106 ? -3.775 5.415 18.008 1.00 87.00 106 LEU A N 1
ATOM 803 C CA . LEU A 1 106 ? -4.256 4.672 16.848 1.00 87.00 106 LEU A CA 1
ATOM 804 C C . LEU A 1 106 ? -5.013 3.424 17.273 1.00 87.00 106 LEU A C 1
ATOM 806 O O . LEU A 1 106 ? -4.447 2.442 17.752 1.00 87.00 106 LEU A O 1
ATOM 810 N N . ARG A 1 107 ? -6.310 3.426 16.990 1.00 87.50 107 ARG A N 1
ATOM 811 C CA . ARG A 1 107 ? -7.145 2.245 17.151 1.00 87.50 107 ARG A CA 1
ATOM 812 C C . ARG A 1 107 ? -7.169 1.455 15.847 1.00 87.50 107 ARG A C 1
ATOM 814 O O . ARG A 1 107 ? -7.765 1.891 14.873 1.00 87.50 107 ARG A O 1
ATOM 821 N N . LEU A 1 108 ? -6.498 0.304 15.833 1.00 90.19 108 LEU A N 1
ATOM 822 C CA . LEU A 1 108 ? -6.451 -0.591 14.667 1.00 90.19 108 LEU A CA 1
ATOM 823 C C . LEU A 1 108 ? -7.552 -1.660 14.715 1.00 90.19 108 LEU A C 1
ATOM 825 O O . LEU A 1 108 ? -8.133 -2.008 13.691 1.00 90.19 108 LEU A O 1
ATOM 829 N N . THR A 1 109 ? -7.854 -2.174 15.908 1.00 89.94 109 THR A N 1
ATOM 830 C CA . THR A 1 109 ? -8.921 -3.162 16.112 1.00 89.94 109 THR A CA 1
ATOM 831 C C . THR A 1 109 ? -10.279 -2.564 15.773 1.00 89.94 109 THR A C 1
ATOM 833 O O . THR A 1 109 ? -10.574 -1.436 16.165 1.00 89.94 109 THR A O 1
ATOM 836 N N . GLY A 1 110 ? -11.107 -3.337 15.070 1.00 92.25 110 GLY A N 1
ATOM 837 C CA . GLY A 1 110 ? -12.448 -2.908 14.687 1.00 92.25 110 GLY A CA 1
ATOM 838 C C . GLY A 1 110 ? -12.479 -1.955 13.493 1.00 92.25 110 GLY A C 1
ATOM 839 O O . GLY A 1 110 ? -13.557 -1.538 13.091 1.00 92.25 110 GLY A O 1
ATOM 840 N N . LEU A 1 111 ? -11.334 -1.631 12.885 1.00 95.62 111 LEU A N 1
ATOM 841 C CA . LEU A 1 111 ? -11.296 -0.986 11.579 1.00 95.62 111 LEU A CA 1
ATOM 842 C C . LEU A 1 111 ? -11.103 -2.025 10.482 1.00 95.62 111 LEU A C 1
ATOM 844 O O . LEU A 1 111 ? -10.272 -2.926 10.582 1.00 95.62 111 LEU A O 1
ATOM 848 N N . THR A 1 112 ? -11.845 -1.851 9.397 1.00 97.19 112 THR A N 1
ATOM 849 C CA . THR A 1 112 ? -11.640 -2.595 8.157 1.00 97.19 112 THR A CA 1
ATOM 850 C C . THR A 1 112 ? -11.409 -1.625 7.017 1.00 97.19 112 THR A C 1
ATOM 852 O O . THR A 1 112 ? -11.981 -0.532 6.979 1.00 97.19 112 THR A O 1
ATOM 855 N N . ILE A 1 113 ? -10.544 -2.029 6.092 1.00 97.62 113 ILE A N 1
ATOM 856 C CA . ILE A 1 113 ? -10.264 -1.279 4.877 1.00 97.62 113 ILE A CA 1
ATOM 857 C C . ILE A 1 113 ? -10.531 -2.198 3.705 1.00 97.62 113 ILE A C 1
ATOM 859 O O . ILE A 1 113 ? -9.991 -3.301 3.635 1.00 97.62 113 ILE A O 1
ATOM 863 N N . THR A 1 114 ? -11.365 -1.753 2.777 1.00 98.06 114 THR A N 1
ATOM 864 C CA . THR A 1 114 ? -11.636 -2.498 1.552 1.00 98.06 114 THR A CA 1
ATOM 865 C C . THR A 1 114 ? -11.458 -1.606 0.341 1.00 98.06 114 THR A C 1
ATOM 867 O O . THR A 1 114 ? -11.695 -0.398 0.379 1.00 98.06 114 THR A O 1
ATOM 870 N N . CYS A 1 115 ? -11.002 -2.213 -0.745 1.00 97.88 115 CYS A N 1
ATOM 871 C CA . CYS A 1 115 ? -10.752 -1.536 -2.003 1.00 97.88 115 CYS A CA 1
ATOM 872 C C . CYS A 1 115 ? -11.465 -2.283 -3.126 1.00 97.88 115 CYS A C 1
ATOM 874 O O . CYS A 1 115 ? -11.479 -3.515 -3.162 1.00 97.88 115 CYS A O 1
ATOM 876 N N . ARG A 1 116 ? -12.027 -1.550 -4.087 1.00 97.38 116 ARG A N 1
ATOM 877 C CA . ARG A 1 116 ? -12.569 -2.136 -5.320 1.00 97.38 116 ARG A CA 1
ATOM 878 C C . ARG A 1 116 ? -12.333 -1.242 -6.524 1.00 97.38 116 ARG A C 1
ATOM 880 O O . ARG A 1 116 ? -12.323 -0.017 -6.399 1.00 97.38 116 ARG A O 1
ATOM 887 N N . ALA A 1 117 ? -12.197 -1.854 -7.698 1.00 97.38 117 ALA A N 1
ATOM 888 C CA . ALA A 1 117 ? -12.207 -1.116 -8.953 1.00 97.38 117 ALA A CA 1
ATOM 889 C C . ALA A 1 117 ? -13.520 -0.325 -9.068 1.00 97.38 117 ALA A C 1
ATOM 891 O O . ALA A 1 117 ? -14.602 -0.839 -8.778 1.00 97.38 117 ALA A O 1
ATOM 892 N N . ALA A 1 118 ? -13.411 0.944 -9.449 1.00 97.06 118 ALA A N 1
ATOM 893 C CA . ALA A 1 118 ? -14.531 1.874 -9.521 1.00 97.06 118 ALA A CA 1
ATOM 894 C C . ALA A 1 118 ? -14.568 2.579 -10.880 1.00 97.06 118 ALA A C 1
ATOM 896 O O . ALA A 1 118 ? -14.684 3.800 -10.950 1.00 97.06 118 ALA A O 1
ATOM 897 N N . PHE A 1 119 ? -14.417 1.824 -11.962 1.00 96.94 119 PHE A N 1
ATOM 898 C CA . PHE A 1 119 ? -14.465 2.296 -13.345 1.00 96.94 119 PHE A CA 1
ATOM 899 C C . PHE A 1 119 ? -14.981 1.171 -14.243 1.00 96.94 119 PHE A C 1
ATOM 901 O O . PHE A 1 119 ? -14.908 -0.002 -13.881 1.00 96.94 119 PHE A O 1
ATOM 908 N N . GLU A 1 120 ? -15.519 1.549 -15.396 1.00 96.25 120 GLU A N 1
ATOM 909 C CA . GLU A 1 120 ? -15.919 0.617 -16.449 1.00 96.25 120 GLU A CA 1
ATOM 910 C C . GLU A 1 120 ? -14.723 0.295 -17.350 1.00 96.25 120 GLU A C 1
ATOM 912 O O . GLU A 1 120 ? -13.810 1.112 -17.494 1.00 96.25 120 GLU A O 1
ATOM 917 N N . ASP A 1 121 ? -14.740 -0.871 -17.993 1.00 95.44 121 ASP A N 1
ATOM 918 C CA . ASP A 1 121 ? -13.724 -1.231 -18.981 1.00 95.44 121 ASP A CA 1
ATOM 919 C C . ASP A 1 121 ? -13.642 -0.168 -20.086 1.00 95.44 121 ASP A C 1
ATOM 921 O O . ASP A 1 121 ? -14.642 0.217 -20.693 1.00 95.44 121 ASP A O 1
ATOM 925 N N . GLY A 1 122 ? -12.430 0.315 -20.355 1.00 95.81 122 GLY A N 1
ATOM 926 C CA . GLY A 1 122 ? -12.197 1.389 -21.316 1.00 95.81 122 GLY A CA 1
ATOM 927 C C . GLY A 1 122 ? -12.276 2.805 -20.726 1.00 95.81 122 GLY A C 1
ATOM 928 O O . GLY A 1 122 ? -11.956 3.762 -21.433 1.00 95.81 122 GLY A O 1
ATOM 929 N N . ALA A 1 123 ? -12.666 2.969 -19.458 1.00 97.31 123 ALA A N 1
ATOM 930 C CA . ALA A 1 123 ? -12.703 4.265 -18.781 1.00 97.31 123 ALA A CA 1
ATOM 931 C C . ALA A 1 123 ? -11.382 4.587 -18.060 1.00 97.31 123 ALA A C 1
ATOM 933 O O . ALA A 1 123 ? -10.487 3.753 -17.940 1.00 97.31 123 ALA A O 1
ATOM 934 N N . ARG A 1 124 ? -11.256 5.816 -17.548 1.00 97.31 124 ARG A N 1
ATOM 935 C CA . ARG A 1 124 ? -10.110 6.224 -16.721 1.00 97.31 124 ARG A CA 1
ATOM 936 C C . ARG A 1 124 ? -10.038 5.359 -15.448 1.00 97.31 124 ARG A C 1
ATOM 938 O O . ARG A 1 124 ? -11.058 5.269 -14.757 1.00 97.31 124 ARG A O 1
ATOM 945 N N . PRO A 1 125 ? -8.870 4.787 -15.094 1.00 98.25 125 PRO A N 1
ATOM 946 C CA . PRO A 1 125 ? -8.734 3.959 -13.901 1.00 98.25 125 PRO A CA 1
ATOM 947 C C . PRO A 1 125 ? -9.135 4.697 -12.622 1.00 98.25 125 PRO A C 1
ATOM 949 O O . PRO A 1 125 ? -8.801 5.871 -12.418 1.00 98.25 125 PRO A O 1
ATOM 952 N N . ALA A 1 126 ? -9.836 3.987 -11.743 1.00 98.25 126 ALA A N 1
ATOM 953 C CA . ALA A 1 126 ? -10.234 4.496 -10.442 1.00 98.25 126 ALA A CA 1
ATOM 954 C C . ALA A 1 126 ? -10.389 3.383 -9.398 1.00 98.25 126 ALA A C 1
ATOM 956 O O . ALA A 1 126 ? -10.808 2.267 -9.695 1.00 98.25 126 ALA A O 1
ATOM 957 N N . VAL A 1 127 ? -10.119 3.691 -8.138 1.00 98.12 127 VAL A N 1
ATOM 958 C CA . VAL A 1 127 ? -10.361 2.767 -7.027 1.00 98.12 127 VAL A CA 1
ATOM 959 C C . VAL A 1 127 ? -11.243 3.448 -6.001 1.00 98.12 127 VAL A C 1
ATOM 961 O O . VAL A 1 127 ? -11.035 4.614 -5.672 1.00 98.12 127 VAL A O 1
ATOM 964 N N . LEU A 1 128 ? -12.239 2.721 -5.505 1.00 97.94 128 LEU A N 1
ATOM 965 C CA . LEU A 1 128 ? -12.988 3.117 -4.325 1.00 97.94 128 LEU A CA 1
ATOM 966 C C . LEU A 1 128 ? -12.372 2.433 -3.109 1.00 97.94 128 LEU A C 1
ATOM 968 O O . LEU A 1 128 ? -12.379 1.207 -3.016 1.00 97.94 128 LEU A O 1
ATOM 972 N N . LEU A 1 129 ? -11.858 3.256 -2.209 1.00 97.75 129 LEU A N 1
ATOM 973 C CA . LEU A 1 129 ? -11.407 2.908 -0.874 1.00 97.75 129 LEU A CA 1
ATOM 974 C C . LEU A 1 129 ? -12.569 3.103 0.099 1.00 97.75 129 LEU A C 1
ATOM 976 O O . LEU A 1 129 ? -13.240 4.133 0.061 1.00 97.75 129 LEU A O 1
ATOM 980 N N . GLU A 1 130 ? -12.785 2.146 0.985 1.00 98.31 130 GLU A N 1
ATOM 981 C CA . GLU A 1 130 ? -13.762 2.217 2.064 1.00 98.31 130 GLU A CA 1
ATOM 982 C C . GLU A 1 130 ? -13.074 1.904 3.390 1.00 98.31 130 GLU A C 1
ATOM 984 O O . GLU A 1 130 ? -12.393 0.888 3.513 1.00 98.31 130 GLU A O 1
ATOM 989 N N . VAL A 1 131 ? -13.253 2.786 4.371 1.00 98.12 131 VAL A N 1
ATOM 990 C CA . VAL A 1 131 ? -12.826 2.586 5.758 1.00 98.12 131 VAL A CA 1
ATOM 991 C C . VAL A 1 131 ? -14.083 2.440 6.599 1.00 98.12 131 VAL A C 1
ATOM 993 O O . VAL A 1 131 ? -14.903 3.360 6.616 1.00 98.12 131 VAL A O 1
ATOM 996 N N . ALA A 1 132 ? -14.243 1.311 7.281 1.00 98.25 132 ALA A N 1
ATOM 997 C CA . ALA A 1 132 ? -15.431 1.015 8.073 1.00 98.25 132 ALA A CA 1
ATOM 998 C C . ALA A 1 132 ? -15.071 0.653 9.514 1.00 98.25 132 ALA A C 1
ATOM 1000 O O . ALA A 1 132 ? -14.080 -0.037 9.763 1.00 98.25 132 ALA A O 1
ATOM 1001 N N . ASN A 1 133 ? -15.902 1.110 10.452 1.00 98.06 133 ASN A N 1
ATOM 1002 C CA . ASN A 1 133 ? -15.828 0.729 11.855 1.00 98.06 133 ASN A CA 1
ATOM 1003 C C . ASN A 1 133 ? -16.772 -0.452 12.117 1.00 98.06 133 ASN A C 1
ATOM 1005 O O . ASN A 1 133 ? -17.993 -0.310 12.090 1.00 98.06 133 ASN A O 1
ATOM 1009 N N . THR A 1 134 ? -16.191 -1.617 12.366 1.00 97.31 134 THR A N 1
ATOM 1010 C CA . THR A 1 134 ? -16.886 -2.868 12.678 1.00 97.31 134 THR A CA 1
ATOM 1011 C C . THR A 1 134 ? -16.979 -3.139 14.178 1.00 97.31 134 THR A C 1
ATOM 1013 O O . THR A 1 134 ? -17.451 -4.206 14.561 1.00 97.31 134 THR A O 1
ATOM 1016 N N . ASP A 1 135 ? -16.491 -2.227 15.020 1.00 96.06 135 ASP A N 1
ATOM 1017 C CA . ASP A 1 135 ? -16.577 -2.339 16.474 1.00 96.06 135 ASP A CA 1
ATOM 1018 C C . ASP A 1 135 ? -17.895 -1.773 17.027 1.00 96.06 135 ASP A C 1
ATOM 1020 O O . ASP A 1 135 ? -18.678 -1.135 16.319 1.00 96.06 135 ASP A O 1
ATOM 1024 N N . ASP A 1 136 ? -18.123 -1.975 18.324 1.00 96.75 136 ASP A N 1
ATOM 1025 C CA . ASP A 1 136 ? -19.293 -1.478 19.059 1.00 96.75 136 ASP A CA 1
ATOM 1026 C C . ASP A 1 136 ? -19.134 -0.054 19.622 1.00 96.75 136 ASP A C 1
ATOM 1028 O O . ASP A 1 136 ? -20.062 0.508 20.210 1.00 96.75 136 ASP A O 1
ATOM 1032 N N . SER A 1 137 ? -17.968 0.557 19.415 1.00 96.06 137 SER A N 1
ATOM 1033 C CA . SER A 1 137 ? -17.619 1.879 19.930 1.00 96.06 137 SER A CA 1
ATOM 1034 C C . SER A 1 137 ? -17.072 2.792 18.838 1.00 96.06 137 SER A C 1
ATOM 1036 O O . SER A 1 137 ? -16.517 2.348 17.836 1.00 96.06 137 SER A O 1
ATOM 1038 N N . GLU A 1 138 ? -17.254 4.100 19.026 1.00 96.38 138 GLU A N 1
ATOM 1039 C CA . GLU A 1 138 ? -16.744 5.118 18.105 1.00 96.38 138 GLU A CA 1
ATOM 1040 C C . GLU A 1 138 ? -15.215 5.024 17.967 1.00 96.38 138 GLU A C 1
ATOM 1042 O O . GLU A 1 138 ? -14.499 4.785 18.944 1.00 96.38 138 GLU A O 1
ATOM 1047 N N . THR A 1 139 ? -14.726 5.238 16.744 1.00 95.06 139 THR A N 1
ATOM 1048 C CA . THR A 1 139 ? -13.297 5.245 16.422 1.00 95.06 139 THR A CA 1
ATOM 1049 C C . THR A 1 139 ? -12.936 6.499 15.637 1.00 95.06 139 THR A C 1
ATOM 1051 O O . THR A 1 139 ? -13.619 6.868 14.681 1.00 95.06 139 THR A O 1
ATOM 1054 N N . GLU A 1 140 ? -11.847 7.154 16.034 1.00 96.56 140 GLU A N 1
ATOM 1055 C CA . GLU A 1 140 ? -11.235 8.240 15.273 1.00 96.56 140 GLU A CA 1
ATOM 1056 C C . GLU A 1 140 ? -10.177 7.683 14.313 1.00 96.56 140 GLU A C 1
ATOM 1058 O O . GLU A 1 140 ? -9.322 6.891 14.703 1.00 96.56 140 GLU A O 1
ATOM 1063 N N . VAL A 1 141 ? -10.249 8.101 13.051 1.00 95.94 141 VAL A N 1
ATOM 1064 C CA . VAL A 1 141 ? -9.345 7.709 11.968 1.00 95.94 141 VAL A CA 1
ATOM 1065 C C . VAL A 1 141 ? -8.507 8.917 11.566 1.00 95.94 141 VAL A C 1
ATOM 1067 O O . VAL A 1 141 ? -9.044 9.942 11.143 1.00 95.94 141 VAL A O 1
ATOM 1070 N N . PHE A 1 142 ? -7.187 8.781 11.666 1.00 94.88 142 PHE A N 1
ATOM 1071 C CA . PHE A 1 142 ? -6.197 9.803 11.305 1.00 94.88 142 PHE A CA 1
ATOM 1072 C C . PHE A 1 142 ? -5.734 9.634 9.858 1.00 94.88 142 PHE A C 1
ATOM 1074 O O . PHE A 1 142 ? -5.228 8.588 9.469 1.00 94.88 142 PHE A O 1
ATOM 1081 N N . THR A 1 143 ? -5.889 10.651 9.021 1.00 94.69 143 THR A N 1
ATOM 1082 C CA . THR A 1 143 ? -5.734 10.482 7.564 1.00 94.69 143 THR A CA 1
ATOM 1083 C C . THR A 1 143 ? -4.289 10.562 7.085 1.00 94.69 143 THR A C 1
ATOM 1085 O O . THR A 1 143 ? -3.989 10.136 5.972 1.00 94.69 143 THR A O 1
ATOM 1088 N N . GLU A 1 144 ? -3.379 11.024 7.944 1.00 91.94 144 GLU A N 1
ATOM 1089 C CA . GLU A 1 144 ? -1.928 10.890 7.758 1.00 91.94 144 GLU A CA 1
ATOM 1090 C C . GLU A 1 144 ? -1.463 9.429 7.806 1.00 91.94 144 GLU A C 1
ATOM 1092 O O . GLU A 1 144 ? -0.492 9.075 7.142 1.00 91.94 144 GLU A O 1
ATOM 1097 N N . GLU A 1 145 ? -2.211 8.573 8.503 1.00 92.69 145 GLU A N 1
ATOM 1098 C CA . GLU A 1 145 ? -1.918 7.145 8.640 1.00 92.69 145 GLU A CA 1
ATOM 1099 C C . GLU A 1 145 ? -2.523 6.287 7.546 1.00 92.69 145 GLU A C 1
ATOM 1101 O O . GLU A 1 145 ? -2.179 5.115 7.431 1.00 92.69 145 GLU A O 1
ATOM 1106 N N . LEU A 1 146 ? -3.437 6.856 6.763 1.00 94.06 146 LEU A N 1
ATOM 1107 C CA . LEU A 1 146 ? -4.097 6.182 5.662 1.00 94.06 146 LEU A CA 1
ATOM 1108 C C . LEU A 1 146 ? -3.328 6.481 4.373 1.00 94.06 146 LEU A C 1
ATOM 1110 O O . LEU A 1 146 ? -3.338 7.618 3.894 1.00 94.06 146 LEU A O 1
ATOM 1114 N N . ALA A 1 147 ? -2.664 5.473 3.808 1.00 93.00 147 ALA A N 1
ATOM 1115 C CA . ALA A 1 147 ? -1.815 5.646 2.632 1.00 93.00 147 ALA A CA 1
ATOM 1116 C C . ALA A 1 147 ? -2.224 4.729 1.472 1.00 93.00 147 ALA A C 1
ATOM 1118 O O . ALA A 1 147 ? -2.239 3.504 1.633 1.00 93.00 147 ALA A O 1
ATOM 1119 N N . PRO A 1 148 ? -2.525 5.276 0.280 1.00 95.81 148 PRO A N 1
ATOM 1120 C CA . PRO A 1 148 ? -2.596 4.491 -0.941 1.00 95.81 148 PRO A CA 1
ATOM 1121 C C . PRO A 1 148 ? -1.217 3.948 -1.314 1.00 95.81 148 PRO A C 1
ATOM 1123 O O . PRO A 1 148 ? -0.197 4.635 -1.227 1.00 95.81 148 PRO A O 1
ATOM 1126 N N . THR A 1 149 ? -1.206 2.713 -1.791 1.00 96.75 149 THR A N 1
ATOM 1127 C CA . THR A 1 149 ? -0.050 2.063 -2.395 1.00 96.75 149 THR A CA 1
ATOM 1128 C C . THR A 1 149 ? -0.462 1.524 -3.758 1.00 96.75 149 THR A C 1
ATOM 1130 O O . THR A 1 149 ? -1.472 0.835 -3.888 1.00 96.75 149 THR A O 1
ATOM 1133 N N . LEU A 1 150 ? 0.302 1.866 -4.792 1.00 97.88 150 LEU A N 1
ATOM 1134 C CA . LEU A 1 150 ? 0.082 1.369 -6.148 1.00 97.88 150 LEU A CA 1
ATOM 1135 C C . LEU A 1 150 ? 1.347 0.663 -6.605 1.00 97.88 150 LEU A C 1
ATOM 1137 O O . LEU A 1 150 ? 2.385 1.306 -6.763 1.00 97.88 150 LEU A O 1
ATOM 1141 N N . LEU A 1 151 ? 1.245 -0.640 -6.817 1.00 97.56 151 LEU A N 1
ATOM 1142 C CA . LEU A 1 151 ? 2.289 -1.477 -7.376 1.00 97.56 151 LEU A CA 1
ATOM 1143 C C . LEU A 1 151 ? 2.145 -1.510 -8.896 1.00 97.56 151 LEU A C 1
ATOM 1145 O O . LEU A 1 151 ? 1.035 -1.476 -9.430 1.00 97.56 151 LEU A O 1
ATOM 1149 N N 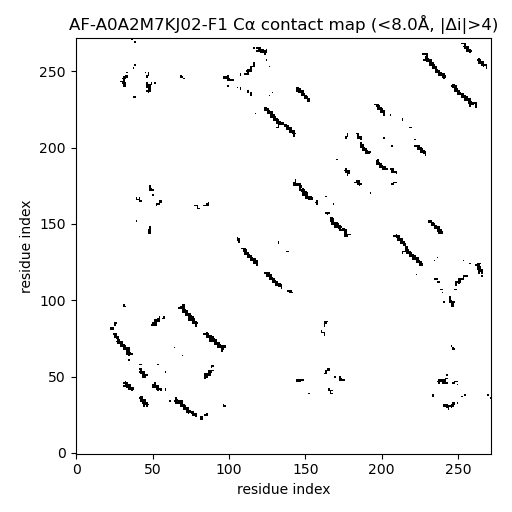. THR A 1 152 ? 3.272 -1.584 -9.589 1.00 97.50 152 THR A N 1
ATOM 1150 C CA . THR A 1 152 ? 3.329 -1.788 -11.034 1.00 97.50 152 THR A CA 1
ATOM 1151 C C . THR A 1 152 ? 4.301 -2.907 -11.344 1.00 97.50 152 THR A C 1
ATOM 1153 O O . THR A 1 152 ? 5.325 -3.057 -10.673 1.00 97.50 152 THR A O 1
ATOM 1156 N N . ARG A 1 153 ? 4.003 -3.659 -12.403 1.00 95.88 153 ARG A N 1
ATOM 1157 C CA . ARG A 1 153 ? 4.940 -4.640 -12.939 1.00 95.88 153 ARG A CA 1
ATOM 1158 C C . ARG A 1 153 ? 6.201 -3.945 -13.441 1.00 95.88 153 ARG A C 1
ATOM 1160 O O . ARG A 1 153 ? 6.112 -2.932 -14.139 1.00 95.88 153 ARG A O 1
ATOM 1167 N N . ASP A 1 154 ? 7.347 -4.548 -13.169 1.00 90.44 154 ASP A N 1
ATOM 1168 C CA . ASP A 1 154 ? 8.604 -4.253 -13.839 1.00 90.44 154 ASP A CA 1
ATOM 1169 C C . ASP A 1 154 ? 9.134 -5.526 -14.493 1.00 90.44 154 ASP A C 1
ATOM 1171 O O . ASP A 1 154 ? 9.552 -6.475 -13.836 1.00 90.44 154 ASP A O 1
ATOM 1175 N N . ALA A 1 155 ? 9.055 -5.565 -15.820 1.00 80.56 155 ALA A N 1
ATOM 1176 C CA . ALA A 1 155 ? 9.597 -6.666 -16.608 1.00 80.56 155 ALA A CA 1
ATOM 1177 C C . ALA A 1 155 ? 11.086 -6.469 -16.936 1.00 80.56 155 ALA A C 1
ATOM 1179 O O . ALA A 1 155 ? 11.686 -7.328 -17.586 1.00 80.56 155 ALA A O 1
ATOM 1180 N N . THR A 1 156 ? 11.676 -5.333 -16.552 1.00 83.25 156 THR A N 1
ATOM 1181 C CA . THR A 1 156 ? 13.093 -5.063 -16.784 1.00 83.25 156 THR A CA 1
ATOM 1182 C C . THR A 1 156 ? 13.939 -5.610 -15.636 1.00 83.25 156 THR A C 1
ATOM 1184 O O . THR A 1 156 ? 13.483 -5.641 -14.494 1.00 83.25 156 THR A O 1
ATOM 1187 N N . PRO A 1 157 ? 15.176 -6.068 -15.908 1.00 79.94 157 PRO A N 1
ATOM 1188 C CA . PRO A 1 157 ? 16.096 -6.424 -14.841 1.00 79.94 157 PRO A CA 1
ATOM 1189 C C . PRO A 1 157 ? 16.284 -5.238 -13.881 1.00 79.94 157 PRO A C 1
ATOM 1191 O O . PRO A 1 157 ? 16.539 -4.125 -14.360 1.00 79.94 157 PRO A O 1
ATOM 1194 N N . PRO A 1 158 ? 16.210 -5.455 -12.556 1.00 82.12 158 PRO A N 1
ATOM 1195 C CA . PRO A 1 158 ? 16.394 -4.392 -11.580 1.00 82.12 158 PRO A CA 1
ATOM 1196 C C . PRO A 1 158 ? 17.728 -3.677 -11.796 1.00 82.12 158 PRO A C 1
ATOM 1198 O O . PRO A 1 158 ? 18.779 -4.308 -11.957 1.00 82.12 158 PRO A O 1
ATOM 1201 N N . SER A 1 159 ? 17.703 -2.344 -11.797 1.00 83.38 159 SER A N 1
ATOM 1202 C CA . SER A 1 159 ? 18.943 -1.570 -11.851 1.00 83.38 159 SER A CA 1
ATOM 1203 C C . SER A 1 159 ? 19.774 -1.806 -10.579 1.00 83.38 159 SER A C 1
ATOM 1205 O O . SER A 1 159 ? 19.211 -2.130 -9.533 1.00 83.38 159 SER A O 1
ATOM 1207 N N . PRO A 1 160 ? 21.103 -1.583 -10.593 1.00 82.62 160 PRO A N 1
ATOM 1208 C CA . PRO A 1 160 ? 21.921 -1.702 -9.383 1.00 82.62 160 PRO A CA 1
ATOM 1209 C C . PRO A 1 160 ? 21.483 -0.786 -8.236 1.00 82.62 160 PRO A C 1
ATOM 1211 O O . PRO A 1 160 ? 21.940 -0.978 -7.121 1.00 82.62 160 PRO A O 1
ATOM 1214 N N . THR A 1 161 ? 20.642 0.216 -8.510 1.00 83.81 161 THR A N 1
ATOM 1215 C CA . THR A 1 161 ? 20.069 1.146 -7.530 1.00 83.81 161 THR A CA 1
ATOM 1216 C C . THR A 1 161 ? 18.591 0.867 -7.244 1.00 83.81 161 THR A C 1
ATOM 1218 O O . THR A 1 161 ? 17.938 1.678 -6.589 1.00 83.81 161 THR A O 1
ATOM 1221 N N . ALA A 1 162 ? 18.029 -0.227 -7.762 1.00 88.75 162 ALA A N 1
ATOM 1222 C CA . ALA A 1 162 ? 16.674 -0.652 -7.448 1.00 88.75 162 ALA A CA 1
ATOM 1223 C C . ALA A 1 162 ? 16.615 -1.177 -6.009 1.00 88.75 162 ALA A C 1
ATOM 1225 O O . ALA A 1 162 ? 17.510 -1.877 -5.540 1.00 88.75 162 ALA A O 1
ATOM 1226 N N . CYS A 1 163 ? 15.546 -0.831 -5.299 1.00 90.06 163 CYS A N 1
ATOM 1227 C CA . CYS A 1 163 ? 15.280 -1.326 -3.948 1.00 90.06 163 CYS A CA 1
ATOM 1228 C C . CYS A 1 163 ? 14.371 -2.566 -3.950 1.00 90.06 163 CYS A C 1
ATOM 1230 O O . CYS A 1 163 ? 13.775 -2.877 -2.930 1.00 90.06 163 CYS A O 1
ATOM 1232 N N . TRP A 1 164 ? 14.279 -3.263 -5.083 1.00 93.12 164 TRP A N 1
ATOM 1233 C CA . TRP A 1 164 ? 13.546 -4.510 -5.291 1.00 93.12 164 TRP A CA 1
ATOM 1234 C C . TRP A 1 164 ? 14.363 -5.405 -6.229 1.00 93.12 164 TRP A C 1
ATOM 1236 O O . TRP A 1 164 ? 15.146 -4.900 -7.035 1.00 93.12 164 TRP A O 1
ATOM 1246 N N . ASP A 1 165 ? 14.196 -6.720 -6.122 1.00 94.62 165 ASP A N 1
ATOM 1247 C CA . ASP A 1 165 ? 14.747 -7.699 -7.068 1.00 94.62 165 ASP A CA 1
ATOM 1248 C C . ASP A 1 165 ? 13.674 -8.600 -7.708 1.00 94.62 165 ASP A C 1
ATOM 1250 O O . ASP A 1 165 ? 14.002 -9.476 -8.509 1.00 94.62 165 ASP A O 1
ATOM 1254 N N . GLY A 1 166 ? 12.404 -8.351 -7.377 1.00 93.25 166 GLY A N 1
ATOM 1255 C CA . GLY A 1 166 ? 11.240 -9.059 -7.895 1.00 93.25 166 GLY A CA 1
ATOM 1256 C C . GLY A 1 166 ? 10.574 -8.398 -9.106 1.00 93.25 166 GLY A C 1
ATOM 1257 O O . GLY A 1 166 ? 11.070 -7.406 -9.644 1.00 93.25 166 GLY A O 1
ATOM 1258 N N . PRO A 1 167 ? 9.432 -8.948 -9.549 1.00 94.88 167 PRO A N 1
ATOM 1259 C CA . PRO A 1 167 ? 8.751 -8.551 -10.784 1.00 94.88 167 PRO A CA 1
ATOM 1260 C C . PRO A 1 167 ? 7.913 -7.267 -10.675 1.00 94.88 167 PRO A C 1
ATOM 1262 O O . PRO A 1 167 ? 7.203 -6.919 -11.624 1.00 94.88 167 PRO A O 1
ATOM 1265 N N . SER A 1 168 ? 7.938 -6.575 -9.536 1.00 95.62 168 SER A N 1
ATOM 1266 C CA . SER A 1 168 ? 7.120 -5.390 -9.287 1.00 95.62 168 SER A CA 1
ATOM 1267 C C . SER A 1 168 ? 7.789 -4.404 -8.334 1.00 95.62 168 SER A C 1
ATOM 1269 O O . SER A 1 168 ? 8.698 -4.746 -7.574 1.00 95.62 168 SER A O 1
ATOM 1271 N N . TYR A 1 169 ? 7.311 -3.160 -8.373 1.00 95.25 169 TYR A N 1
ATOM 1272 C CA . TYR A 1 169 ? 7.668 -2.126 -7.408 1.00 95.25 169 TYR A CA 1
ATOM 1273 C C . TYR A 1 169 ? 6.503 -1.167 -7.150 1.00 95.25 169 TYR A C 1
ATOM 1275 O O . TYR A 1 169 ? 5.576 -1.032 -7.951 1.00 95.25 169 TYR A O 1
ATOM 1283 N N . ALA A 1 170 ? 6.560 -0.461 -6.025 1.00 95.06 170 ALA A N 1
ATOM 1284 C CA . ALA A 1 170 ? 5.621 0.581 -5.652 1.00 95.06 170 ALA A CA 1
ATOM 1285 C C . ALA A 1 170 ? 5.865 1.867 -6.458 1.00 95.06 170 ALA A C 1
ATOM 1287 O O . ALA A 1 170 ? 6.855 2.574 -6.269 1.00 95.06 170 ALA A O 1
ATOM 1288 N N . LEU A 1 171 ? 4.918 2.186 -7.339 1.00 95.19 171 LEU A N 1
ATOM 1289 C CA . LEU A 1 171 ? 4.839 3.444 -8.076 1.00 95.19 171 LEU A CA 1
ATOM 1290 C C . LEU A 1 171 ? 4.323 4.586 -7.186 1.00 95.19 171 LEU A C 1
ATOM 1292 O O . LEU A 1 171 ? 4.825 5.706 -7.254 1.00 95.19 171 LEU A O 1
ATOM 1296 N N . ILE A 1 172 ? 3.334 4.296 -6.335 1.00 95.06 172 ILE A N 1
ATOM 1297 C CA . ILE A 1 172 ? 2.825 5.200 -5.294 1.00 95.06 172 ILE A CA 1
ATOM 1298 C C . ILE A 1 172 ? 3.043 4.515 -3.945 1.00 95.06 172 ILE A C 1
ATOM 1300 O O . ILE A 1 172 ? 2.611 3.383 -3.761 1.00 95.06 172 ILE A O 1
ATOM 1304 N N . THR A 1 173 ? 3.712 5.196 -3.017 1.00 92.44 173 THR A N 1
ATOM 1305 C CA . THR A 1 173 ? 3.984 4.744 -1.639 1.00 92.44 173 THR A CA 1
ATOM 1306 C C . THR A 1 173 ? 4.354 5.957 -0.780 1.00 92.44 173 THR A C 1
ATOM 1308 O O . THR A 1 173 ? 4.717 7.002 -1.329 1.00 92.44 173 THR A O 1
ATOM 1311 N N . ARG A 1 174 ? 4.281 5.846 0.555 1.00 85.94 174 ARG A N 1
ATOM 1312 C CA . ARG A 1 174 ? 4.665 6.900 1.523 1.00 85.94 174 ARG A CA 1
ATOM 1313 C C . ARG A 1 174 ? 3.911 8.220 1.380 1.00 85.94 174 ARG A C 1
ATOM 1315 O O . ARG A 1 174 ? 4.411 9.280 1.756 1.00 85.94 174 ARG A O 1
ATOM 1322 N N . GLN A 1 175 ? 2.715 8.181 0.807 1.00 86.38 175 GLN A N 1
ATOM 1323 C CA . GLN A 1 175 ? 1.876 9.360 0.635 1.00 86.38 175 GLN A CA 1
ATOM 1324 C C . GLN A 1 175 ? 0.591 9.170 1.425 1.00 86.38 175 GLN A C 1
ATOM 1326 O O . GLN A 1 175 ? -0.357 8.620 0.889 1.00 86.38 175 GLN A O 1
ATOM 1331 N N . GLY A 1 176 ? 0.550 9.629 2.678 1.00 88.31 176 GLY A N 1
ATOM 1332 C CA . GLY A 1 176 ? -0.713 9.743 3.409 1.00 88.31 176 GLY A CA 1
ATOM 1333 C C . GLY A 1 176 ? -1.655 10.762 2.752 1.00 88.31 176 GLY A C 1
ATOM 1334 O O . GLY A 1 176 ? -1.217 11.648 2.005 1.00 88.31 176 GLY A O 1
ATOM 1335 N N . PHE A 1 177 ? -2.952 10.674 3.050 1.00 93.62 177 PHE A N 1
ATOM 1336 C CA . PHE A 1 177 ? -3.948 11.649 2.577 1.00 93.62 177 PHE A CA 1
ATOM 1337 C C . PHE A 1 177 ? -3.887 13.000 3.302 1.00 93.62 177 PHE A C 1
ATOM 1339 O O . PHE A 1 177 ? -4.588 13.942 2.931 1.00 93.62 177 PHE A O 1
ATOM 1346 N N . TRP A 1 178 ? -3.018 13.128 4.299 1.00 93.94 178 TRP A N 1
ATOM 1347 C CA . TRP A 1 178 ? -2.708 14.379 4.974 1.00 93.94 178 TRP A CA 1
ATOM 1348 C C . TRP A 1 178 ? -1.212 14.665 4.878 1.00 93.94 178 TRP A C 1
ATOM 1350 O O . TRP A 1 178 ? -0.379 13.778 5.068 1.00 93.94 178 TRP A O 1
ATOM 1360 N N . ASN A 1 179 ? -0.857 15.904 4.548 1.00 87.50 179 ASN A N 1
ATOM 1361 C CA . ASN A 1 179 ? 0.522 16.358 4.569 1.00 87.50 179 ASN A CA 1
ATOM 1362 C C . ASN A 1 179 ? 0.817 16.991 5.930 1.00 87.50 179 ASN A C 1
ATOM 1364 O O . ASN A 1 179 ? 0.435 18.133 6.178 1.00 87.50 179 ASN A O 1
ATOM 1368 N N . GLY A 1 180 ? 1.517 16.256 6.796 1.00 84.25 180 GLY A N 1
ATOM 1369 C CA . GLY A 1 180 ? 1.901 16.747 8.120 1.00 84.25 180 GLY A CA 1
ATOM 1370 C C . GLY A 1 180 ? 2.849 17.952 8.092 1.00 84.25 180 GLY A C 1
ATOM 1371 O O . GLY A 1 180 ? 2.833 18.738 9.030 1.00 84.25 180 GLY A O 1
ATOM 1372 N N . ALA A 1 181 ? 3.637 18.139 7.024 1.00 84.50 181 ALA A N 1
ATOM 1373 C CA . ALA A 1 181 ? 4.571 19.266 6.926 1.00 84.50 181 ALA A CA 1
ATOM 1374 C C . ALA A 1 181 ? 3.859 20.598 6.648 1.00 84.50 181 ALA A C 1
ATOM 1376 O O . ALA A 1 181 ? 4.213 21.619 7.229 1.00 84.50 181 ALA A O 1
ATOM 1377 N N . ASP A 1 182 ? 2.837 20.563 5.791 1.00 88.06 182 ASP A N 1
ATOM 1378 C CA . ASP A 1 182 ? 2.080 21.750 5.376 1.00 88.06 182 ASP A CA 1
ATOM 1379 C C . ASP A 1 182 ? 0.723 21.858 6.096 1.00 88.06 182 ASP A C 1
ATOM 1381 O O . ASP A 1 182 ? -0.108 22.677 5.711 1.00 88.06 182 ASP A O 1
ATOM 1385 N N . GLU A 1 183 ? 0.469 20.975 7.070 1.00 91.06 183 GLU A N 1
ATOM 1386 C CA . GLU A 1 183 ? -0.805 20.799 7.784 1.00 91.06 183 GLU A CA 1
ATOM 1387 C C . GLU A 1 183 ? -2.039 20.895 6.871 1.00 91.06 183 GLU A C 1
ATOM 1389 O O . GLU A 1 183 ? -3.022 21.578 7.171 1.00 91.06 183 GLU A O 1
ATOM 1394 N N . SER A 1 184 ? -1.984 20.218 5.724 1.00 93.44 184 SER A N 1
ATOM 1395 C CA . SER A 1 184 ? -2.995 20.356 4.677 1.00 93.44 184 SER A CA 1
ATOM 1396 C C . SER A 1 184 ? -3.430 19.015 4.093 1.00 93.44 184 SER A C 1
ATOM 1398 O O . SER A 1 184 ? -2.653 18.053 4.059 1.00 93.44 184 SER A O 1
ATOM 1400 N N . PRO A 1 185 ? -4.679 18.925 3.602 1.00 94.94 185 PRO A N 1
ATOM 1401 C CA . PRO A 1 185 ? -5.158 17.710 2.976 1.00 94.94 185 PRO A CA 1
ATOM 1402 C C . PRO A 1 185 ? -4.461 17.474 1.638 1.00 94.94 185 PRO A C 1
ATOM 1404 O O . PRO A 1 185 ? -4.351 18.368 0.792 1.00 94.94 185 PRO A O 1
ATOM 1407 N N . ARG A 1 186 ? -4.062 16.227 1.405 1.00 94.12 186 ARG A N 1
ATOM 1408 C CA . ARG A 1 186 ? -3.551 15.768 0.120 1.00 94.12 186 ARG A CA 1
ATOM 1409 C C . ARG A 1 186 ? -4.695 15.171 -0.689 1.00 94.12 186 ARG A C 1
ATOM 1411 O O . ARG A 1 186 ? -5.150 14.061 -0.439 1.00 94.12 186 ARG A O 1
ATOM 1418 N N . TRP A 1 187 ? -5.130 15.912 -1.697 1.00 94.44 187 TRP A N 1
ATOM 1419 C CA . TRP A 1 187 ? -6.179 15.487 -2.628 1.00 94.44 187 TRP A CA 1
ATOM 1420 C C . TRP A 1 187 ? -5.634 15.108 -4.010 1.00 94.44 187 TRP A C 1
ATOM 1422 O O . TRP A 1 187 ? -6.398 14.672 -4.865 1.00 94.44 187 TRP A O 1
ATOM 1432 N N . GLN A 1 188 ? -4.327 15.255 -4.238 1.00 95.06 188 GLN A N 1
ATOM 1433 C CA . GLN A 1 188 ? -3.647 14.814 -5.453 1.00 95.06 188 GLN A CA 1
ATOM 1434 C C . GLN A 1 188 ? -2.180 14.465 -5.184 1.00 95.06 188 GLN A C 1
ATOM 1436 O O . GLN A 1 188 ? -1.571 14.965 -4.235 1.00 95.06 188 GLN A O 1
ATOM 1441 N N . GLY A 1 189 ? -1.593 13.667 -6.071 1.00 93.31 189 GLY A N 1
ATOM 1442 C CA . GLY A 1 189 ? -0.161 13.393 -6.108 1.00 93.31 189 GLY A CA 1
ATOM 1443 C C . GLY A 1 189 ? 0.319 13.165 -7.536 1.00 93.31 189 GLY A C 1
ATOM 1444 O O . GLY A 1 189 ? -0.441 12.724 -8.396 1.00 93.31 189 GLY A O 1
ATOM 1445 N N . LYS A 1 190 ? 1.587 13.485 -7.800 1.00 95.19 190 LYS A N 1
ATOM 1446 C CA . LYS A 1 190 ? 2.232 13.304 -9.105 1.00 95.19 190 LYS A CA 1
ATOM 1447 C C . LYS A 1 190 ? 3.664 12.822 -8.913 1.00 95.19 190 LYS A C 1
ATOM 1449 O O . LYS A 1 190 ? 4.330 13.240 -7.969 1.00 95.19 190 LYS A O 1
ATOM 1454 N N . GLY A 1 191 ? 4.142 11.989 -9.827 1.00 93.81 191 GLY A N 1
ATOM 1455 C CA . GLY A 1 191 ? 5.529 11.549 -9.861 1.00 93.81 191 GLY A CA 1
ATOM 1456 C C . GLY A 1 191 ? 5.989 11.175 -11.264 1.00 93.81 191 GLY A C 1
ATOM 1457 O O . GLY A 1 191 ? 5.247 11.287 -12.244 1.00 93.81 191 GLY A O 1
ATOM 1458 N N . VAL A 1 192 ? 7.248 10.756 -11.347 1.00 91.94 192 VAL A N 1
ATOM 1459 C CA . VAL A 1 192 ? 7.871 10.223 -12.559 1.00 91.94 192 VAL A CA 1
ATOM 1460 C C . VAL A 1 192 ? 8.595 8.941 -12.180 1.00 91.94 192 VAL A C 1
ATOM 1462 O O . VAL A 1 192 ? 9.386 8.947 -11.241 1.00 91.94 192 VAL A O 1
ATOM 1465 N N . ALA A 1 193 ? 8.345 7.861 -12.913 1.00 87.56 193 ALA A N 1
ATOM 1466 C CA . ALA A 1 193 ? 9.076 6.605 -12.785 1.00 87.56 193 ALA A CA 1
ATOM 1467 C C . ALA A 1 193 ? 9.434 6.093 -14.179 1.00 87.56 193 ALA A C 1
ATOM 1469 O O . ALA A 1 193 ? 8.601 6.128 -15.084 1.00 87.56 193 ALA A O 1
ATOM 1470 N N . ASN A 1 194 ? 10.684 5.663 -14.369 1.00 85.50 194 ASN A N 1
ATOM 1471 C CA . ASN A 1 194 ? 11.186 5.156 -15.652 1.00 85.50 194 ASN A CA 1
ATOM 1472 C C . ASN A 1 194 ? 10.870 6.094 -16.840 1.00 85.50 194 ASN A C 1
ATOM 1474 O O . ASN A 1 194 ? 10.468 5.662 -17.917 1.00 85.50 194 ASN A O 1
ATOM 1478 N N . GLY A 1 195 ? 10.999 7.408 -16.616 1.00 88.06 195 GLY A N 1
ATOM 1479 C CA . GLY A 1 195 ? 10.734 8.448 -17.618 1.00 88.06 195 GLY A CA 1
ATOM 1480 C C . GLY A 1 195 ? 9.254 8.716 -17.920 1.00 88.06 195 GLY A C 1
ATOM 1481 O O . GLY A 1 195 ? 8.958 9.604 -18.716 1.00 88.06 195 GLY A O 1
ATOM 1482 N N . LYS A 1 196 ? 8.318 8.000 -17.286 1.00 91.62 196 LYS A N 1
ATOM 1483 C CA . LYS A 1 196 ? 6.874 8.171 -17.476 1.00 91.62 196 LYS A CA 1
ATOM 1484 C C . LYS A 1 196 ? 6.256 8.885 -16.278 1.00 91.62 196 LYS A C 1
ATOM 1486 O O . LYS A 1 196 ? 6.583 8.592 -15.129 1.00 91.62 196 LYS A O 1
ATOM 1491 N N . THR A 1 197 ? 5.362 9.833 -16.540 1.00 96.06 197 THR A N 1
ATOM 1492 C CA . THR A 1 197 ? 4.621 10.538 -15.488 1.00 96.06 197 THR A CA 1
ATOM 1493 C C . THR A 1 197 ? 3.436 9.711 -15.024 1.00 96.06 197 THR A C 1
ATOM 1495 O O . THR A 1 197 ? 2.768 9.085 -15.843 1.00 96.06 197 THR A O 1
ATOM 1498 N N . PHE A 1 198 ? 3.125 9.800 -13.739 1.00 97.12 198 PHE A N 1
ATOM 1499 C CA . PHE A 1 198 ? 1.884 9.286 -13.175 1.00 97.12 198 PHE A CA 1
ATOM 1500 C C . PHE A 1 198 ? 1.275 10.314 -12.223 1.00 97.12 198 PHE A C 1
ATOM 1502 O O . PHE A 1 198 ? 1.992 11.143 -11.650 1.00 97.12 198 PHE A O 1
ATOM 1509 N N . SER A 1 199 ? -0.037 10.248 -12.027 1.00 97.12 199 SER A N 1
ATOM 1510 C CA . SER A 1 199 ? -0.741 11.031 -11.015 1.00 97.12 199 SER A CA 1
ATOM 1511 C C . SER A 1 199 ? -1.951 10.304 -10.455 1.00 97.12 199 SER A C 1
ATOM 1513 O O . SER A 1 199 ? -2.488 9.379 -11.061 1.00 97.12 199 SER A O 1
ATOM 1515 N N . TRP A 1 200 ? -2.384 10.758 -9.285 1.00 97.19 200 TRP A N 1
ATOM 1516 C CA . TRP A 1 200 ? -3.649 10.380 -8.678 1.00 97.19 200 TRP A CA 1
ATOM 1517 C C . TRP A 1 200 ? -4.374 11.619 -8.148 1.00 97.19 200 TRP A C 1
ATOM 1519 O O . TRP A 1 200 ? -3.737 12.621 -7.816 1.00 97.19 200 TRP A O 1
ATOM 1529 N N . THR A 1 201 ? -5.702 11.562 -8.071 1.00 97.25 201 THR A N 1
ATOM 1530 C CA . THR A 1 201 ? -6.540 12.642 -7.529 1.00 97.25 201 THR A CA 1
ATOM 1531 C C . THR A 1 201 ? -7.798 12.106 -6.851 1.00 97.25 201 THR A C 1
ATOM 1533 O O . THR A 1 201 ? -8.346 11.089 -7.275 1.00 97.25 201 THR A O 1
ATOM 1536 N N . LEU A 1 202 ? -8.254 12.802 -5.811 1.00 95.19 202 LEU A N 1
ATOM 1537 C CA . LEU A 1 202 ? -9.553 12.607 -5.160 1.00 95.19 202 LEU A CA 1
ATOM 1538 C C . LEU A 1 202 ? -10.623 13.571 -5.691 1.00 95.19 202 LEU A C 1
ATOM 1540 O O . LEU A 1 202 ? -11.811 13.311 -5.539 1.00 95.19 202 LEU A O 1
ATOM 1544 N N . GLY A 1 203 ? -10.215 14.698 -6.284 1.00 88.44 203 GLY A N 1
ATOM 1545 C CA . GLY A 1 203 ? -11.036 15.914 -6.329 1.00 88.44 203 GLY A CA 1
ATOM 1546 C C . GLY A 1 203 ? -10.913 16.703 -5.021 1.00 88.44 203 GLY A C 1
ATOM 1547 O O . GLY A 1 203 ? -10.863 16.128 -3.932 1.00 88.44 203 GLY A O 1
ATOM 1548 N N . GLN A 1 204 ? -10.803 18.029 -5.112 1.00 88.19 204 GLN A N 1
ATOM 1549 C CA . GLN A 1 204 ? -10.539 18.890 -3.953 1.00 88.19 204 GLN A CA 1
ATOM 1550 C C . GLN A 1 204 ? -11.687 18.850 -2.934 1.00 88.19 204 GLN A C 1
ATOM 1552 O O . GLN A 1 204 ? -11.462 18.897 -1.729 1.00 88.19 204 GLN A O 1
ATOM 1557 N N . GLU A 1 205 ? -12.917 18.714 -3.413 1.00 89.00 205 GLU A N 1
ATOM 1558 C CA . GLU A 1 205 ? -14.131 18.550 -2.620 1.00 89.00 205 GLU A CA 1
ATOM 1559 C C . GLU A 1 205 ? -14.177 17.231 -1.833 1.00 89.00 205 GLU A C 1
ATOM 1561 O O . GLU A 1 205 ? -14.890 17.138 -0.836 1.00 89.00 205 GLU A O 1
ATOM 1566 N N . ASN A 1 206 ? -13.382 16.237 -2.242 1.00 92.44 206 ASN A N 1
ATOM 1567 C CA . ASN A 1 206 ? -13.274 14.931 -1.587 1.00 92.44 206 ASN A CA 1
ATOM 1568 C C . ASN A 1 206 ? -11.995 14.803 -0.749 1.00 92.44 206 ASN A C 1
ATOM 1570 O O . ASN A 1 206 ? -11.670 13.713 -0.273 1.00 92.44 206 ASN A O 1
ATOM 1574 N N . ALA A 1 207 ? -11.263 15.908 -0.572 1.00 93.88 207 ALA A N 1
ATOM 1575 C CA . ALA A 1 207 ? -10.150 16.000 0.355 1.00 93.88 207 ALA A CA 1
ATOM 1576 C C . ALA A 1 207 ? -10.557 15.462 1.733 1.00 93.88 207 ALA A C 1
ATOM 1578 O O . ALA A 1 207 ? -11.559 15.882 2.320 1.00 93.88 207 ALA A O 1
ATOM 1579 N N . LEU A 1 208 ? -9.767 14.532 2.263 1.00 95.38 208 LEU A N 1
ATOM 1580 C CA . LEU A 1 208 ? -10.008 14.027 3.602 1.00 95.38 208 LEU A CA 1
ATOM 1581 C C . LEU A 1 208 ? -9.592 15.070 4.654 1.00 95.38 208 LEU A C 1
ATOM 1583 O O . LEU A 1 208 ? -8.536 15.688 4.509 1.00 95.38 208 LEU A O 1
ATOM 1587 N N . PRO A 1 209 ? -10.379 15.266 5.729 1.00 95.88 209 PRO A N 1
ATOM 1588 C CA . PRO A 1 209 ? -9.942 16.069 6.870 1.00 95.88 209 PRO A CA 1
ATOM 1589 C C . PRO A 1 209 ? -8.755 15.397 7.575 1.00 95.88 209 PRO A C 1
ATOM 1591 O O . PRO A 1 209 ? -8.496 14.218 7.351 1.00 95.88 209 PRO A O 1
ATOM 1594 N N . ARG A 1 210 ? -8.066 16.109 8.477 1.00 95.69 210 ARG A N 1
ATOM 1595 C CA . ARG A 1 210 ? -6.946 15.558 9.271 1.00 95.69 210 ARG A CA 1
ATOM 1596 C C . ARG A 1 210 ? -7.318 14.273 10.015 1.00 95.69 210 ARG A C 1
ATOM 1598 O O . ARG A 1 210 ? -6.549 13.316 10.049 1.00 95.69 210 ARG A O 1
ATOM 1605 N N . SER A 1 211 ? -8.514 14.254 10.585 1.00 96.69 211 SER A N 1
ATOM 1606 C CA . SER A 1 211 ? -9.125 13.065 11.155 1.00 96.69 211 SER A CA 1
ATOM 1607 C C . SER A 1 211 ? -10.632 13.087 10.931 1.00 96.69 211 SER A C 1
ATOM 1609 O O . SER A 1 211 ? -11.229 14.126 10.628 1.00 96.69 211 SER A O 1
ATOM 1611 N N . PHE A 1 212 ? -11.259 11.924 11.048 1.00 97.12 212 PHE A N 1
ATOM 1612 C CA . PHE A 1 212 ? -12.709 11.797 11.079 1.00 97.12 212 PHE A CA 1
ATOM 1613 C C . PHE A 1 212 ? -13.123 10.669 12.015 1.00 97.12 212 PHE A C 1
ATOM 1615 O O . PHE A 1 212 ? -12.361 9.740 12.256 1.00 97.12 212 PHE A O 1
ATOM 1622 N N . ARG A 1 213 ? -14.344 10.750 12.539 1.00 97.44 213 ARG A N 1
ATOM 1623 C CA . ARG A 1 213 ? -14.901 9.737 13.436 1.00 97.44 213 ARG A CA 1
ATOM 1624 C C . ARG A 1 213 ? -15.883 8.853 12.693 1.00 97.44 213 ARG A C 1
ATOM 1626 O O . ARG A 1 213 ? -16.624 9.345 11.844 1.00 97.44 213 ARG A O 1
ATOM 1633 N N . LEU A 1 214 ? -15.866 7.572 13.031 1.00 98.19 214 LEU A N 1
ATOM 1634 C CA . LEU A 1 214 ? -16.817 6.572 12.574 1.00 98.19 214 LEU A CA 1
ATOM 1635 C C . LEU A 1 214 ? -17.517 5.985 13.797 1.00 98.19 214 LEU A C 1
ATOM 1637 O O . LEU A 1 214 ? -16.866 5.401 14.669 1.00 98.19 214 LEU A O 1
ATOM 1641 N N . LYS A 1 215 ? -18.841 6.114 13.861 1.00 98.31 215 LYS A N 1
ATOM 1642 C CA . LYS A 1 215 ? -19.659 5.380 14.835 1.00 98.31 215 LYS A CA 1
ATOM 1643 C C . LYS A 1 215 ? -19.690 3.881 14.499 1.00 98.31 215 LYS A C 1
ATOM 1645 O O . LYS A 1 215 ? -19.287 3.500 13.399 1.00 98.31 215 LYS A O 1
ATOM 1650 N N . PRO A 1 216 ? -20.185 3.028 15.411 1.00 98.38 216 PRO A N 1
ATOM 1651 C CA . PRO A 1 216 ? -20.390 1.609 15.126 1.00 98.38 216 PRO A CA 1
ATOM 1652 C C . PRO A 1 216 ? -21.176 1.391 13.829 1.00 98.38 216 PRO A C 1
ATOM 1654 O O . PRO A 1 216 ? -22.272 1.932 13.667 1.00 98.38 216 PRO A O 1
ATOM 1657 N N . GLY A 1 217 ? -20.604 0.626 12.9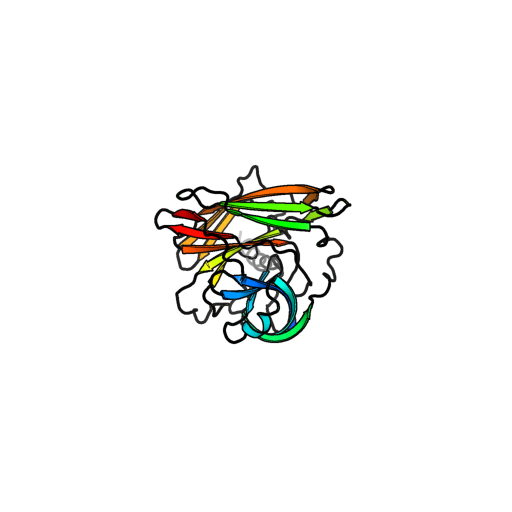00 1.00 97.81 217 GLY A N 1
ATOM 1658 C CA . GLY A 1 217 ? -21.191 0.329 11.592 1.00 97.81 217 GLY A CA 1
ATOM 1659 C C . GLY A 1 217 ? -21.117 1.460 10.559 1.00 97.81 217 GLY A C 1
ATOM 1660 O O . GLY A 1 217 ? -21.575 1.268 9.434 1.00 97.81 217 GLY A O 1
ATOM 1661 N N . GLU A 1 218 ? -20.561 2.630 10.894 1.00 98.50 218 GLU A N 1
ATOM 1662 C CA . GLU A 1 218 ? -20.338 3.691 9.911 1.00 98.50 218 GLU A CA 1
ATOM 1663 C C . GLU A 1 218 ? -19.113 3.404 9.039 1.00 98.50 218 GLU A C 1
ATOM 1665 O O . GLU A 1 218 ? -18.125 2.791 9.455 1.00 98.50 218 GLU A O 1
ATOM 1670 N N . GLN A 1 219 ? -19.173 3.924 7.816 1.00 98.12 219 GLN A N 1
ATOM 1671 C CA . GLN A 1 219 ? -18.110 3.820 6.833 1.00 98.12 219 GLN A CA 1
ATOM 1672 C C . GLN A 1 219 ? -17.883 5.150 6.121 1.00 98.12 219 GLN A C 1
ATOM 1674 O O . GLN A 1 219 ? -18.806 5.946 5.930 1.00 98.12 219 GLN A O 1
ATOM 1679 N N . ARG A 1 220 ? -16.650 5.363 5.666 1.00 97.81 220 ARG A N 1
ATOM 1680 C CA . ARG A 1 220 ? -16.273 6.474 4.798 1.00 97.81 220 ARG A CA 1
ATOM 1681 C C . ARG A 1 220 ? -15.656 5.945 3.518 1.00 97.81 220 ARG A C 1
ATOM 1683 O O . ARG A 1 220 ? -14.772 5.097 3.556 1.00 97.81 220 ARG A O 1
ATOM 1690 N N . GLN A 1 221 ? -16.105 6.488 2.393 1.00 97.44 221 GLN A N 1
ATOM 1691 C CA . GLN A 1 221 ? -15.607 6.129 1.073 1.00 97.44 221 GLN A CA 1
ATOM 1692 C C . GLN A 1 221 ? -14.782 7.257 0.459 1.00 97.44 221 GLN A C 1
ATOM 1694 O O . GLN A 1 221 ? -15.079 8.438 0.648 1.00 97.44 221 GLN A O 1
ATOM 1699 N N . VAL A 1 222 ? -13.753 6.876 -0.292 1.00 95.88 222 VAL A N 1
ATOM 1700 C CA . VAL A 1 222 ? -12.830 7.768 -0.992 1.00 95.88 222 VAL A CA 1
ATOM 1701 C C . VAL A 1 222 ? -12.570 7.190 -2.371 1.00 95.88 222 VAL A C 1
ATOM 1703 O O . VAL A 1 222 ? -12.165 6.037 -2.498 1.00 95.88 222 VAL A O 1
ATOM 1706 N N . ARG A 1 223 ? -12.801 7.975 -3.423 1.00 97.38 223 ARG A N 1
ATOM 1707 C CA . ARG A 1 223 ? -12.528 7.546 -4.797 1.00 97.38 223 ARG A CA 1
ATOM 1708 C C . ARG A 1 223 ? -11.230 8.171 -5.282 1.00 97.38 223 ARG A C 1
ATOM 1710 O O . ARG A 1 223 ? -11.120 9.389 -5.344 1.00 97.38 223 ARG A O 1
ATOM 1717 N N . LEU A 1 224 ? -10.272 7.330 -5.648 1.00 97.81 224 LEU A N 1
ATOM 1718 C CA . LEU A 1 224 ? -9.029 7.733 -6.288 1.00 97.81 224 LEU A CA 1
ATOM 1719 C C . LEU A 1 224 ? -9.176 7.563 -7.795 1.00 97.81 224 LEU A C 1
ATOM 1721 O O . LEU A 1 224 ? -9.551 6.487 -8.250 1.00 97.81 224 LEU A O 1
ATOM 1725 N N . HIS A 1 225 ? -8.852 8.595 -8.562 1.00 98.19 225 HIS A N 1
ATOM 1726 C CA . HIS A 1 225 ? -8.665 8.516 -10.008 1.00 98.19 225 HIS A CA 1
ATOM 1727 C C . HIS A 1 225 ? -7.182 8.537 -10.332 1.00 98.19 225 HIS A C 1
ATOM 1729 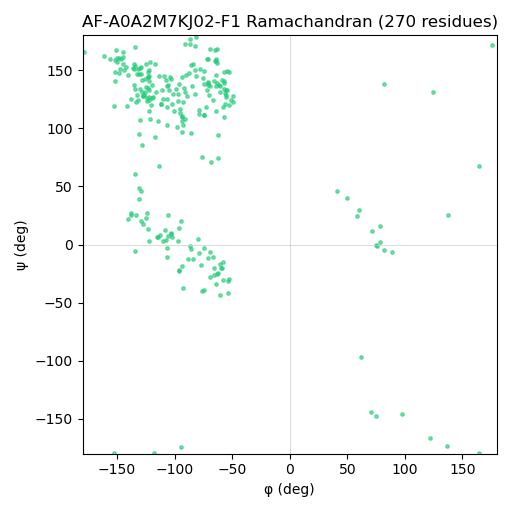O O . HIS A 1 225 ? -6.436 9.273 -9.687 1.00 98.19 225 HIS A O 1
ATOM 1735 N N . PHE A 1 226 ? -6.773 7.790 -11.353 1.00 98.25 226 PHE A N 1
ATOM 1736 C CA . PHE A 1 226 ? -5.373 7.709 -11.748 1.00 98.25 226 PHE A CA 1
ATOM 1737 C C . PHE A 1 226 ? -5.163 8.132 -13.201 1.00 98.25 226 PHE A C 1
ATOM 1739 O O . PHE A 1 226 ? -5.983 7.841 -14.071 1.00 98.25 226 PHE A O 1
ATOM 1746 N N . ASP A 1 227 ? -4.026 8.780 -13.449 1.00 98.06 227 ASP A N 1
ATOM 1747 C CA . ASP A 1 227 ? -3.438 8.927 -14.779 1.00 98.06 227 ASP A CA 1
ATOM 1748 C C . ASP A 1 227 ? -2.125 8.162 -14.759 1.00 98.06 227 ASP A C 1
ATOM 1750 O O . ASP A 1 227 ? -1.162 8.567 -14.100 1.00 98.06 227 ASP A O 1
ATOM 1754 N N . LEU A 1 228 ? -2.117 7.012 -15.419 1.00 98.06 228 LEU A N 1
ATOM 1755 C CA . LEU A 1 228 ? -1.018 6.060 -15.367 1.00 98.06 228 LEU A CA 1
ATOM 1756 C C . LEU A 1 228 ? -0.497 5.808 -16.776 1.00 98.06 228 LEU A C 1
ATOM 1758 O O . LEU A 1 228 ? -1.266 5.884 -17.738 1.00 98.06 228 LEU A O 1
ATOM 1762 N N . PRO A 1 229 ? 0.798 5.493 -16.913 1.00 97.00 229 PRO A N 1
ATOM 1763 C CA . PRO A 1 229 ? 1.281 4.936 -18.158 1.00 97.00 229 PRO A CA 1
ATOM 1764 C C . PRO A 1 229 ? 0.635 3.567 -18.444 1.00 97.00 229 PRO A C 1
ATOM 1766 O O . PRO A 1 229 ? 0.022 2.967 -17.563 1.00 97.00 229 PRO A O 1
ATOM 1769 N N . PRO A 1 230 ? 0.795 3.042 -19.667 1.00 97.12 230 PRO A N 1
ATOM 1770 C CA . PRO A 1 230 ? 0.377 1.682 -19.978 1.00 97.12 230 PRO A CA 1
ATOM 1771 C C . PRO A 1 230 ? 1.147 0.679 -19.120 1.00 97.12 230 PRO A C 1
ATOM 1773 O O . PRO A 1 230 ? 2.368 0.817 -18.950 1.00 97.12 230 PRO A O 1
ATOM 1776 N N . GLY A 1 231 ? 0.444 -0.322 -18.598 1.00 97.00 231 GLY A N 1
ATOM 1777 C CA . GLY A 1 231 ? 1.022 -1.295 -17.682 1.00 97.00 231 GLY A CA 1
ATOM 1778 C C . GLY A 1 231 ? -0.008 -2.114 -16.917 1.00 97.00 231 GLY A C 1
ATOM 1779 O O . GLY A 1 231 ? -1.217 -1.963 -17.081 1.00 97.00 231 GLY A O 1
ATOM 1780 N N . GLU A 1 232 ? 0.506 -2.991 -16.068 1.00 97.69 232 GLU A N 1
ATOM 1781 C CA . GLU A 1 232 ? -0.277 -3.807 -15.150 1.00 97.69 232 GLU A CA 1
ATOM 1782 C C . GLU A 1 232 ? -0.089 -3.268 -13.728 1.00 97.69 232 GLU A C 1
ATOM 1784 O O . GLU A 1 232 ? 1.043 -2.982 -13.323 1.00 97.69 232 GLU A O 1
ATOM 1789 N N . TYR A 1 233 ? -1.179 -3.177 -12.968 1.00 98.06 233 TYR A N 1
ATOM 1790 C CA . TYR A 1 233 ? -1.211 -2.551 -11.650 1.00 98.06 233 TYR A CA 1
ATOM 1791 C C . TYR A 1 233 ? -1.911 -3.419 -10.607 1.00 98.06 233 TYR A C 1
ATOM 1793 O O . TYR A 1 233 ? -2.844 -4.162 -10.925 1.00 98.06 233 TYR A O 1
ATOM 1801 N N . ASP A 1 234 ? -1.472 -3.247 -9.360 1.00 97.81 234 ASP A N 1
ATOM 1802 C CA . ASP A 1 234 ? -2.115 -3.748 -8.147 1.00 97.81 234 ASP A CA 1
ATOM 1803 C C . ASP A 1 234 ? -2.210 -2.607 -7.130 1.00 97.81 234 ASP A C 1
ATOM 1805 O O . ASP A 1 234 ? -1.213 -1.973 -6.783 1.00 97.81 234 ASP A O 1
ATOM 1809 N N . PHE A 1 235 ? -3.418 -2.320 -6.656 1.00 97.94 235 PHE A N 1
ATOM 1810 C CA . PHE A 1 235 ? -3.659 -1.287 -5.655 1.00 97.94 235 PHE A CA 1
ATOM 1811 C C . PHE A 1 235 ? -4.001 -1.893 -4.299 1.00 97.94 235 PHE A C 1
ATOM 1813 O O . PHE A 1 235 ? -4.786 -2.836 -4.212 1.00 97.94 235 PHE A O 1
ATOM 1820 N N . LEU A 1 236 ? -3.489 -1.274 -3.241 1.00 97.00 236 LEU A N 1
ATOM 1821 C CA . LEU A 1 236 ? -3.912 -1.487 -1.864 1.00 97.00 236 LEU A CA 1
ATOM 1822 C C . LEU A 1 236 ? -3.829 -0.182 -1.072 1.00 97.00 236 LEU A C 1
ATOM 1824 O O . LEU A 1 236 ? -3.203 0.792 -1.487 1.00 97.00 236 LEU A O 1
ATOM 1828 N N . CYS A 1 237 ? -4.459 -0.161 0.091 1.00 97.00 237 CYS A N 1
ATOM 1829 C CA . CYS A 1 237 ? -4.349 0.926 1.047 1.00 97.00 237 CYS A CA 1
ATOM 1830 C C . CYS A 1 237 ? -4.092 0.352 2.435 1.00 97.00 237 CYS A C 1
ATOM 1832 O O . CYS A 1 237 ? -4.575 -0.730 2.761 1.00 97.00 237 CYS A O 1
ATOM 1834 N N . GLY A 1 238 ? -3.334 1.074 3.245 1.00 95.31 238 GLY A N 1
ATOM 1835 C CA . GLY A 1 238 ? -2.993 0.663 4.594 1.00 95.31 238 GLY A CA 1
ATOM 1836 C C . GLY A 1 238 ? -3.252 1.768 5.597 1.00 95.31 238 GLY A C 1
ATOM 1837 O O . GLY A 1 238 ? -3.179 2.947 5.248 1.00 95.31 238 GLY A O 1
ATOM 1838 N N . TYR A 1 239 ? -3.542 1.371 6.834 1.00 94.44 239 TYR A N 1
ATOM 1839 C CA . TYR A 1 239 ? -3.718 2.272 7.966 1.00 94.44 239 TYR A CA 1
ATOM 1840 C C . TYR A 1 239 ? -2.815 1.909 9.144 1.00 94.44 239 TYR A C 1
ATOM 1842 O O . TYR A 1 239 ? -2.769 0.750 9.576 1.00 94.44 239 TYR A O 1
ATOM 1850 N N . GLY A 1 240 ? -2.125 2.921 9.668 1.00 89.94 240 GLY A N 1
ATOM 1851 C CA . GLY A 1 240 ? -1.204 2.799 10.793 1.00 89.94 240 GLY A CA 1
ATOM 1852 C C . GLY A 1 240 ? 0.073 2.051 10.419 1.00 89.94 240 GLY A C 1
ATOM 1853 O O . GLY A 1 240 ? 0.578 2.166 9.303 1.00 89.94 240 GLY A O 1
ATOM 1854 N N . GLY A 1 241 ? 0.599 1.262 11.353 1.00 81.38 241 GLY A N 1
ATOM 1855 C CA . GLY A 1 241 ? 1.863 0.557 11.166 1.00 81.38 241 GLY A CA 1
ATOM 1856 C C . GLY A 1 241 ? 3.065 1.486 11.269 1.00 81.38 241 GLY A C 1
ATOM 1857 O O . GLY A 1 241 ? 3.059 2.437 12.041 1.00 81.38 241 GLY A O 1
ATOM 1858 N N . GLY A 1 242 ? 4.103 1.158 10.508 1.00 80.44 242 GLY A N 1
ATOM 1859 C CA . GLY A 1 242 ? 5.470 1.615 10.703 1.00 80.44 242 GLY A CA 1
ATOM 1860 C C . GLY A 1 242 ? 6.376 0.396 10.824 1.00 80.44 242 GLY A C 1
ATOM 1861 O O . GLY A 1 242 ? 6.092 -0.534 11.578 1.00 80.44 242 GLY A O 1
ATOM 1862 N N . CYS A 1 243 ? 7.486 0.376 10.081 1.00 76.31 243 CYS A N 1
ATOM 1863 C CA . CYS A 1 243 ? 8.367 -0.800 10.004 1.00 76.31 243 CYS A CA 1
ATOM 1864 C C . CYS A 1 243 ? 8.796 -1.314 11.382 1.00 76.31 243 CYS A C 1
ATOM 1866 O O . CYS A 1 243 ? 9.020 -2.502 11.551 1.00 76.31 243 CYS A O 1
ATOM 1868 N N . HIS A 1 244 ? 8.888 -0.424 12.368 1.00 77.69 244 HIS A N 1
ATOM 1869 C CA . HIS A 1 244 ? 9.293 -0.734 13.737 1.00 77.69 244 HIS A CA 1
ATOM 1870 C C . HIS A 1 244 ? 8.149 -0.558 14.753 1.00 77.69 244 HIS A C 1
ATOM 1872 O O . HIS A 1 244 ? 8.387 -0.621 15.955 1.00 77.69 244 HIS A O 1
ATOM 1878 N N . GLU A 1 245 ? 6.921 -0.329 14.283 1.00 77.75 245 GLU A N 1
ATOM 1879 C CA . GLU A 1 245 ? 5.791 0.185 15.075 1.00 77.75 245 GLU A CA 1
ATOM 1880 C C . GLU A 1 245 ? 4.649 -0.836 15.233 1.00 77.75 245 GLU A C 1
ATOM 1882 O O . GLU A 1 245 ? 3.616 -0.512 15.806 1.00 77.75 245 GLU A O 1
ATOM 1887 N N . GLY A 1 246 ? 4.837 -2.084 14.785 1.00 82.81 246 GLY A N 1
ATOM 1888 C CA . GLY A 1 246 ? 3.903 -3.195 15.012 1.00 82.81 246 GLY A CA 1
ATOM 1889 C C . GLY A 1 246 ? 2.944 -3.463 13.849 1.00 82.81 246 GLY A C 1
ATOM 1890 O O . GLY A 1 246 ? 3.326 -3.367 12.681 1.00 82.81 246 GLY A O 1
ATOM 1891 N N . THR A 1 247 ? 1.720 -3.889 14.174 1.00 88.19 247 THR A N 1
ATOM 1892 C CA . THR A 1 247 ? 0.694 -4.258 13.182 1.00 88.19 247 THR A CA 1
ATOM 1893 C C . THR A 1 247 ? 0.108 -3.050 12.436 1.00 88.19 247 THR A C 1
ATOM 1895 O O . THR A 1 247 ? 0.166 -1.915 12.906 1.00 88.19 247 THR A O 1
ATOM 1898 N N . CYS A 1 248 ? -0.495 -3.303 11.274 1.00 92.44 248 CYS A N 1
ATOM 1899 C CA . CYS A 1 248 ? -1.266 -2.333 10.493 1.00 92.44 248 CYS A CA 1
ATOM 1900 C C . CYS A 1 248 ? -2.577 -2.968 10.012 1.00 92.44 248 CYS A C 1
ATOM 1902 O O . CYS A 1 248 ? -2.759 -4.181 10.139 1.00 92.44 248 CYS A O 1
ATOM 1904 N N . VAL A 1 249 ? -3.480 -2.159 9.456 1.00 94.62 249 VAL A N 1
ATOM 1905 C CA . VAL A 1 249 ? -4.695 -2.646 8.785 1.00 94.62 249 VAL A CA 1
ATOM 1906 C C . VAL A 1 249 ? -4.513 -2.474 7.275 1.00 94.62 249 VAL A C 1
ATOM 1908 O O . VAL A 1 249 ? -4.599 -1.342 6.797 1.00 94.62 249 VAL A O 1
ATOM 1911 N N . PRO A 1 250 ? -4.219 -3.539 6.509 1.00 96.25 250 PRO A N 1
ATOM 1912 C CA . PRO A 1 250 ? -4.198 -3.473 5.052 1.00 96.25 250 PRO A CA 1
ATOM 1913 C C . PRO A 1 250 ? -5.599 -3.666 4.464 1.00 96.25 250 PRO A C 1
ATOM 1915 O O . PRO A 1 250 ? -6.461 -4.320 5.052 1.00 96.25 250 PRO A O 1
ATOM 1918 N N . SER A 1 251 ? -5.804 -3.150 3.257 1.00 97.44 251 SER A N 1
ATOM 1919 C CA . SER A 1 251 ? -6.922 -3.530 2.404 1.00 97.44 251 SER A CA 1
ATOM 1920 C C . SER A 1 251 ? -6.641 -4.823 1.643 1.00 97.44 251 SER A C 1
ATOM 1922 O O . SER A 1 251 ? -5.506 -5.288 1.551 1.00 97.44 251 SER A O 1
ATOM 1924 N N . ASN A 1 252 ? -7.668 -5.352 0.980 1.00 96.62 252 ASN A N 1
ATOM 1925 C CA . ASN A 1 252 ? -7.459 -6.286 -0.123 1.00 96.62 252 ASN A CA 1
ATOM 1926 C C . ASN A 1 252 ? -6.720 -5.614 -1.298 1.00 96.62 252 ASN A C 1
ATOM 1928 O O . ASN A 1 252 ? -6.791 -4.392 -1.467 1.00 96.62 252 ASN A O 1
ATOM 1932 N N . LEU A 1 253 ? -6.079 -6.430 -2.140 1.00 96.69 253 LEU A N 1
ATOM 1933 C CA . LEU A 1 253 ? -5.528 -6.001 -3.426 1.00 96.69 253 LEU A CA 1
ATOM 1934 C C . LEU A 1 253 ? -6.644 -5.780 -4.459 1.00 96.69 253 LEU A C 1
ATOM 1936 O O . LEU A 1 253 ? -7.692 -6.440 -4.421 1.00 96.69 253 LEU A O 1
ATOM 1940 N N . VAL A 1 254 ? -6.411 -4.846 -5.379 1.00 97.75 254 VAL A N 1
ATOM 1941 C CA . VAL A 1 254 ? -7.256 -4.562 -6.544 1.00 97.75 254 VAL A CA 1
ATOM 1942 C C . VAL A 1 254 ? -6.382 -4.524 -7.790 1.00 97.75 254 VAL A C 1
ATOM 1944 O O . VAL A 1 254 ? -5.650 -3.557 -8.004 1.00 97.75 254 VAL A O 1
ATOM 1947 N N . ALA A 1 255 ? -6.503 -5.558 -8.618 1.00 97.62 255 ALA A N 1
ATOM 1948 C CA . ALA A 1 255 ? -5.768 -5.674 -9.869 1.00 97.62 255 ALA A CA 1
ATOM 1949 C C . ALA A 1 255 ? -6.477 -4.950 -11.021 1.00 97.62 255 ALA A C 1
ATOM 1951 O O . ALA A 1 255 ? -7.690 -5.086 -11.218 1.00 97.62 255 ALA A O 1
ATOM 1952 N N . PHE A 1 256 ? -5.718 -4.216 -11.830 1.00 98.00 256 PHE A N 1
ATOM 1953 C CA . PHE A 1 256 ? -6.202 -3.655 -13.089 1.00 98.00 256 PHE A CA 1
ATOM 1954 C C . PHE A 1 256 ? -5.057 -3.392 -14.065 1.00 98.00 256 PHE A C 1
ATOM 1956 O O . PHE A 1 256 ? -3.901 -3.273 -13.671 1.00 98.00 256 PHE A O 1
ATOM 1963 N N . ASP A 1 257 ? -5.385 -3.280 -15.345 1.00 98.19 257 ASP A N 1
ATOM 1964 C CA . ASP A 1 257 ? -4.431 -2.981 -16.411 1.00 98.19 257 ASP A CA 1
ATOM 1965 C C . ASP A 1 257 ? -4.782 -1.638 -17.066 1.00 98.19 257 ASP A C 1
ATOM 1967 O O . ASP A 1 257 ? -5.937 -1.208 -17.031 1.00 98.19 257 ASP A O 1
ATOM 1971 N N . VAL A 1 258 ? -3.793 -0.976 -17.665 1.00 98.25 258 VAL A N 1
ATOM 1972 C CA . VAL A 1 258 ? -3.944 0.287 -18.401 1.00 98.25 258 VAL A CA 1
ATOM 1973 C C . VAL A 1 258 ? -3.357 0.131 -19.799 1.00 98.25 258 VAL A C 1
ATOM 1975 O O . VAL A 1 258 ? -2.217 -0.311 -19.950 1.00 98.25 258 VAL A O 1
ATOM 1978 N N . ASP A 1 259 ? -4.134 0.486 -20.823 1.00 97.62 259 ASP A N 1
ATOM 1979 C CA . ASP A 1 259 ? -3.717 0.405 -22.226 1.00 97.62 259 ASP A CA 1
ATOM 1980 C C . ASP A 1 259 ? -2.964 1.658 -22.720 1.00 97.62 259 ASP A C 1
ATOM 1982 O O . ASP A 1 259 ? -2.816 2.654 -22.011 1.00 97.62 259 ASP A O 1
ATOM 1986 N N . GLU A 1 260 ? -2.506 1.624 -23.976 1.00 96.88 260 GLU A N 1
ATOM 1987 C CA . GLU A 1 260 ? -1.799 2.732 -24.649 1.00 96.88 260 GLU A CA 1
ATOM 1988 C C . GLU A 1 260 ? -2.612 4.037 -24.742 1.00 96.88 260 GLU A C 1
ATOM 1990 O O . GLU A 1 260 ? -2.045 5.114 -24.917 1.00 96.88 260 GLU A O 1
ATOM 1995 N N . ALA A 1 261 ? -3.938 3.964 -24.608 1.00 96.25 261 ALA A N 1
ATOM 1996 C CA . ALA A 1 261 ? -4.834 5.116 -24.597 1.00 96.25 261 ALA A CA 1
ATOM 1997 C C . ALA A 1 261 ? -5.184 5.579 -23.167 1.00 96.25 261 ALA A C 1
ATOM 1999 O O . ALA A 1 261 ? -6.119 6.363 -22.996 1.00 96.25 261 ALA A O 1
ATOM 2000 N N . ALA A 1 262 ? -4.446 5.110 -22.152 1.00 95.56 262 ALA A N 1
ATOM 2001 C CA . ALA A 1 262 ? -4.675 5.375 -20.731 1.00 95.56 262 ALA A CA 1
ATOM 2002 C C . ALA A 1 262 ? -6.051 4.905 -20.220 1.00 95.56 262 ALA A C 1
ATOM 2004 O O . ALA A 1 262 ? -6.619 5.480 -19.285 1.00 95.56 262 ALA A O 1
ATOM 2005 N N . ARG A 1 263 ? -6.600 3.851 -20.831 1.00 97.50 263 ARG A N 1
ATOM 2006 C CA . ARG A 1 263 ? -7.884 3.263 -20.446 1.00 97.50 263 ARG A CA 1
ATOM 2007 C C . ARG A 1 263 ? -7.670 2.040 -19.571 1.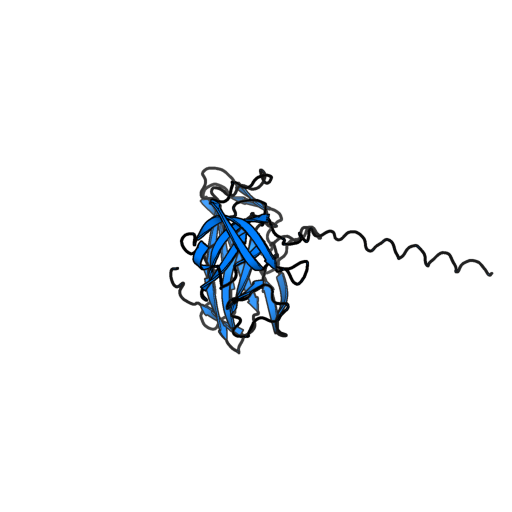00 97.50 263 ARG A C 1
ATOM 2009 O O . ARG A 1 263 ? -6.844 1.183 -19.877 1.00 97.50 263 ARG A O 1
ATOM 2016 N N . GLY A 1 264 ? -8.432 1.971 -18.489 1.00 97.50 264 GLY A N 1
ATOM 2017 C CA . GLY A 1 264 ? -8.385 0.899 -17.512 1.00 97.50 264 GLY A CA 1
ATOM 2018 C C . GLY A 1 264 ? -9.183 -0.329 -17.936 1.00 97.50 264 GLY A C 1
ATOM 2019 O O . GLY A 1 264 ? -10.226 -0.222 -18.583 1.00 97.50 264 GLY A O 1
ATOM 2020 N N . LYS A 1 265 ? -8.731 -1.494 -17.480 1.00 97.75 265 LYS A N 1
ATOM 2021 C CA . LYS A 1 265 ? -9.495 -2.742 -17.464 1.00 97.75 265 LYS A CA 1
ATOM 2022 C C . LYS A 1 265 ? -9.338 -3.409 -16.105 1.00 97.75 265 LYS A C 1
ATOM 2024 O O . LYS A 1 265 ? -8.213 -3.672 -15.684 1.00 97.75 265 LYS A O 1
ATOM 2029 N N . ALA A 1 266 ? -10.442 -3.669 -15.412 1.00 95.75 266 ALA A N 1
ATOM 2030 C CA . ALA A 1 266 ? -10.376 -4.359 -14.128 1.00 95.75 266 ALA A CA 1
ATOM 2031 C C . ALA A 1 266 ? -10.006 -5.833 -14.341 1.00 95.75 266 ALA A C 1
ATOM 2033 O O . ALA A 1 266 ? -10.536 -6.500 -15.234 1.00 95.75 266 ALA A O 1
ATOM 2034 N N . THR A 1 267 ? -9.119 -6.358 -13.499 1.00 92.75 267 THR A N 1
ATOM 2035 C CA . THR A 1 267 ? -8.724 -7.766 -13.545 1.00 92.75 267 THR A CA 1
ATOM 2036 C C . THR A 1 267 ? -9.393 -8.490 -12.379 1.00 92.75 267 THR A C 1
ATOM 2038 O O . THR A 1 267 ? -9.365 -7.987 -11.254 1.00 92.75 267 THR A O 1
ATOM 2041 N N . PRO A 1 268 ? -10.026 -9.658 -12.595 1.00 81.38 268 PRO A N 1
ATOM 2042 C CA . PRO A 1 268 ? -10.565 -10.438 -11.491 1.00 81.38 268 PRO A CA 1
ATOM 2043 C C . PRO A 1 268 ? -9.449 -10.747 -10.494 1.00 81.38 268 PRO A C 1
ATOM 2045 O O . PRO A 1 268 ? -8.397 -11.246 -10.899 1.00 81.38 268 PRO A O 1
ATOM 2048 N N . ASN A 1 269 ? -9.684 -10.492 -9.205 1.00 65.12 269 ASN A N 1
ATOM 2049 C CA . ASN A 1 269 ? -8.757 -10.917 -8.163 1.00 65.12 269 ASN A CA 1
ATOM 2050 C C . ASN A 1 269 ? -8.577 -12.435 -8.274 1.00 65.12 269 ASN A C 1
ATOM 2052 O O . ASN A 1 269 ? -9.501 -13.203 -7.987 1.00 65.12 269 ASN A O 1
ATOM 2056 N N . ARG A 1 270 ? -7.390 -12.877 -8.703 1.00 55.72 270 ARG A N 1
ATOM 2057 C CA . ARG A 1 270 ? -6.979 -14.262 -8.487 1.00 55.72 270 ARG A CA 1
ATOM 2058 C C . ARG A 1 270 ? -6.885 -14.396 -6.976 1.00 55.72 270 ARG A C 1
ATOM 2060 O O . ARG A 1 270 ? -6.123 -13.663 -6.357 1.00 55.72 270 ARG A O 1
ATOM 2067 N N . ARG A 1 271 ? -7.739 -15.229 -6.375 1.00 42.53 271 ARG A N 1
ATOM 2068 C CA . ARG A 1 271 ? -7.605 -15.556 -4.953 1.00 42.53 271 ARG A CA 1
ATOM 2069 C C . ARG A 1 271 ? -6.161 -16.023 -4.744 1.00 42.53 271 ARG A C 1
ATOM 2071 O O . ARG A 1 271 ? -5.744 -16.942 -5.450 1.00 42.53 271 ARG A O 1
ATOM 2078 N N . ALA A 1 272 ? -5.434 -15.311 -3.883 1.00 41.06 272 ALA A N 1
ATOM 2079 C CA . ALA A 1 272 ? -4.177 -15.783 -3.324 1.00 41.06 272 ALA A CA 1
ATOM 2080 C C . ALA A 1 272 ? -4.424 -17.086 -2.553 1.00 41.06 272 ALA A C 1
ATOM 2082 O O . ALA A 1 272 ? -5.543 -17.224 -1.996 1.00 41.06 272 ALA A O 1
#

Foldseek 3Di:
DPDDPPPPPPPPPPPPPDPPPVLDDPFWFKFKAAWAQDPQRWTWRHFFQATAGEAPVCSVVCVVRHRFIFIKGQHGWDQLDTSDHIYRDDIGTDGHWDDFPPPPLDDFPQKAKAKEWDDDFQAFTKIKIKIWGQDQFKHKAFQLQKFKWKKFFDPDQADPSHNYRGGIDTPGGNDGQADPVVRGGNQKDWDDDPNDIKMKGQPPVQGDHRMDMHHNGGMDMTMITMQDAFGKMKMKIWGGGDGNRTYIHIYDIWIWTADRVNGIDGDPPPDD